Protein AF-A0A0K3A1R4-F1 (afdb_monomer_lite)

Structure (mmCIF, N/CA/C/O backbone):
data_AF-A0A0K3A1R4-F1
#
_entry.id   AF-A0A0K3A1R4-F1
#
loop_
_atom_site.group_PDB
_atom_site.id
_atom_site.type_symbol
_atom_site.label_atom_id
_atom_site.label_alt_id
_atom_site.label_comp_id
_atom_site.label_asym_id
_atom_site.label_entity_id
_atom_site.label_seq_id
_atom_site.pdbx_PDB_ins_code
_atom_site.Cartn_x
_atom_site.Cartn_y
_atom_site.Cartn_z
_atom_site.occupancy
_atom_site.B_iso_or_equiv
_atom_site.auth_seq_id
_atom_site.auth_comp_id
_atom_site.auth_asym_id
_atom_site.auth_atom_id
_atom_site.pdbx_PDB_model_num
ATOM 1 N N . MET A 1 1 ? -47.863 -11.753 47.179 1.00 45.66 1 MET A N 1
ATOM 2 C CA . MET A 1 1 ? -46.445 -11.551 46.786 1.00 45.66 1 MET A CA 1
ATOM 3 C C . MET A 1 1 ? -45.940 -12.514 45.690 1.00 45.66 1 MET A C 1
ATOM 5 O O . MET A 1 1 ? -44.767 -12.446 45.357 1.00 45.66 1 MET A O 1
ATOM 9 N N . SER A 1 2 ? -46.788 -13.350 45.063 1.00 52.22 2 SER A N 1
ATOM 10 C CA . SER A 1 2 ? -46.349 -14.366 44.075 1.00 52.22 2 SER A CA 1
ATOM 11 C C . SER A 1 2 ? -46.410 -13.905 42.598 1.00 52.22 2 SER A C 1
ATOM 13 O O . SER A 1 2 ? -45.716 -14.428 41.733 1.00 52.22 2 SER A O 1
ATOM 15 N N . SER A 1 3 ? -47.194 -12.869 42.284 1.00 47.62 3 SER A N 1
ATOM 16 C CA . SER A 1 3 ? -47.488 -12.441 40.903 1.00 47.62 3 SER A CA 1
ATOM 17 C C . SER A 1 3 ? -46.423 -11.541 40.254 1.00 47.62 3 SER A C 1
ATOM 19 O O . SER A 1 3 ? -46.316 -11.497 39.030 1.00 47.62 3 SER A O 1
ATOM 21 N N . VAL A 1 4 ? -45.591 -10.858 41.047 1.00 48.22 4 VAL A N 1
ATOM 22 C CA . VAL A 1 4 ? -44.566 -9.921 40.540 1.00 48.22 4 VAL A CA 1
ATOM 23 C C . VAL A 1 4 ? -43.339 -10.660 39.983 1.00 48.22 4 VAL A C 1
ATOM 25 O O . VAL A 1 4 ? -42.777 -10.257 38.964 1.00 48.22 4 VAL A O 1
ATOM 28 N N . PHE A 1 5 ? -42.965 -11.798 40.578 1.00 45.06 5 PHE A N 1
ATOM 29 C CA . PHE A 1 5 ? -41.827 -12.608 40.123 1.00 45.06 5 PHE A CA 1
ATOM 30 C C . PHE A 1 5 ? -42.078 -13.299 38.773 1.00 45.06 5 PHE A C 1
ATOM 32 O O . PHE A 1 5 ? -41.167 -13.388 37.946 1.00 45.06 5 PHE A O 1
ATOM 39 N N . ALA A 1 6 ? -43.316 -13.723 38.500 1.00 48.03 6 ALA A N 1
ATOM 40 C CA . ALA A 1 6 ? -43.683 -14.363 37.235 1.00 48.03 6 ALA A CA 1
ATOM 41 C C . ALA A 1 6 ? -43.610 -13.392 36.039 1.00 48.03 6 ALA A C 1
ATOM 43 O O . ALA A 1 6 ? -43.133 -13.757 34.960 1.00 48.03 6 ALA A O 1
ATOM 44 N N . ALA A 1 7 ? -44.008 -12.130 36.238 1.00 47.84 7 ALA A N 1
ATOM 45 C CA . ALA A 1 7 ? -43.941 -11.090 35.210 1.00 47.84 7 ALA A CA 1
ATOM 46 C C . ALA A 1 7 ? -42.491 -10.692 34.868 1.00 47.84 7 ALA A C 1
ATOM 48 O O . ALA A 1 7 ? -42.167 -10.465 33.697 1.00 47.84 7 ALA A O 1
ATOM 49 N N . LEU A 1 8 ? -41.601 -10.674 35.868 1.00 48.00 8 LEU A N 1
ATOM 50 C CA . LEU A 1 8 ? -40.175 -10.401 35.671 1.00 48.00 8 LEU A CA 1
ATOM 51 C C . LEU A 1 8 ? -39.494 -11.533 34.879 1.00 48.00 8 LEU A C 1
ATOM 53 O O . LEU A 1 8 ? -38.772 -11.268 33.916 1.00 48.00 8 LEU A O 1
ATOM 57 N N . PHE A 1 9 ? -39.797 -12.796 35.209 1.00 44.81 9 PHE A N 1
ATOM 58 C CA . PHE A 1 9 ? -39.268 -13.967 34.496 1.00 44.81 9 PHE A CA 1
ATOM 59 C C . PHE A 1 9 ? -39.765 -14.062 33.045 1.00 44.81 9 PHE A C 1
ATOM 61 O O . PHE A 1 9 ? -38.990 -14.414 32.153 1.00 44.81 9 PHE A O 1
ATOM 68 N N . ALA A 1 10 ? -41.022 -13.697 32.773 1.00 45.41 10 ALA A N 1
ATOM 69 C CA . ALA A 1 10 ? -41.564 -13.660 31.414 1.00 45.41 10 ALA A CA 1
ATOM 70 C C . ALA A 1 10 ? -40.933 -12.547 30.550 1.00 45.41 10 ALA A C 1
ATOM 72 O O . ALA A 1 10 ? -40.685 -12.766 29.359 1.00 45.41 10 ALA A O 1
ATOM 73 N N . ARG A 1 11 ? -40.616 -11.381 31.141 1.00 47.38 11 ARG A N 1
ATOM 74 C CA . ARG A 1 11 ? -39.847 -10.309 30.477 1.00 47.38 11 ARG A CA 1
ATOM 75 C C . ARG A 1 11 ? -38.408 -10.739 30.183 1.00 47.38 11 ARG A C 1
ATOM 77 O O . ARG A 1 11 ? -37.953 -10.561 29.056 1.00 47.38 11 ARG A O 1
ATOM 84 N N . LEU A 1 12 ? -37.731 -11.385 31.135 1.00 47.72 12 LEU A N 1
ATOM 85 C CA . LEU A 1 12 ? -36.379 -11.939 30.957 1.00 47.72 12 LEU A CA 1
ATOM 86 C C . LEU A 1 12 ? -36.321 -13.032 29.876 1.00 47.72 12 LEU A C 1
ATOM 88 O O . LEU A 1 12 ? -35.363 -13.093 29.104 1.00 47.72 12 LEU A O 1
ATOM 92 N N . ARG A 1 13 ? -37.353 -13.878 29.768 1.00 48.69 13 ARG A N 1
ATOM 93 C CA . ARG A 1 13 ? -37.413 -14.945 28.754 1.00 48.69 13 ARG A CA 1
ATOM 94 C C . ARG A 1 13 ? -37.636 -14.393 27.336 1.00 48.69 13 ARG A C 1
ATOM 96 O O . ARG A 1 13 ? -36.987 -14.877 26.411 1.00 48.69 13 ARG A O 1
ATOM 103 N N . ARG A 1 14 ? -38.462 -13.345 27.174 1.00 49.91 14 ARG A N 1
ATOM 104 C CA . ARG A 1 14 ? -38.602 -12.603 25.898 1.00 49.91 14 ARG A CA 1
ATOM 105 C C . ARG A 1 14 ? -37.325 -11.844 25.526 1.00 49.91 14 ARG A C 1
ATOM 107 O O . ARG A 1 14 ? -36.955 -11.812 24.358 1.00 49.91 14 ARG A O 1
ATOM 114 N N . TRP A 1 15 ? -36.595 -11.310 26.505 1.00 46.66 15 TRP A N 1
ATOM 115 C CA . TRP A 1 15 ? -35.291 -10.675 26.267 1.00 46.66 15 TRP A CA 1
ATOM 116 C C . TRP A 1 15 ? -34.248 -11.672 25.732 1.00 46.66 15 TRP A C 1
ATOM 118 O O . TRP A 1 15 ? -33.505 -11.357 24.806 1.00 46.66 15 TRP A O 1
ATOM 128 N N . ARG A 1 16 ? -34.249 -12.920 26.228 1.00 53.09 16 ARG A N 1
ATOM 129 C CA . ARG A 1 16 ? -33.363 -13.993 25.730 1.00 53.09 16 ARG A CA 1
ATOM 130 C C . ARG A 1 16 ? -33.722 -14.477 24.318 1.00 53.09 16 ARG A C 1
ATOM 132 O O . ARG A 1 16 ? -32.812 -14.833 23.572 1.00 53.09 16 ARG A O 1
ATOM 139 N N . SER A 1 17 ? -35.002 -14.494 23.927 1.00 57.66 17 SER A N 1
ATOM 140 C CA . SER A 1 17 ? -35.405 -14.887 22.564 1.00 57.66 17 SER A CA 1
ATOM 141 C C . SER A 1 17 ? -35.103 -13.799 21.535 1.00 57.66 17 SER A C 1
ATOM 143 O O . SER A 1 17 ? -34.579 -14.109 20.467 1.00 57.66 17 SER A O 1
ATOM 145 N N . HIS A 1 18 ? -35.349 -12.529 21.875 1.00 58.00 18 HIS A N 1
ATOM 146 C CA . HIS A 1 18 ? -34.964 -11.404 21.019 1.00 58.00 18 HIS A CA 1
ATOM 147 C C . HIS A 1 18 ? -33.443 -11.266 20.922 1.00 58.00 18 HIS A C 1
ATOM 149 O O . HIS A 1 18 ? -32.931 -11.043 19.831 1.00 58.00 18 HIS A O 1
ATOM 155 N N . GLY A 1 19 ? -32.714 -11.515 22.016 1.00 60.47 19 GLY A N 1
ATOM 156 C CA . GLY A 1 19 ? -31.252 -11.548 22.012 1.00 60.47 19 GLY A CA 1
ATOM 157 C C . GLY A 1 19 ? -30.681 -12.605 21.064 1.00 60.47 19 GLY A C 1
ATOM 158 O O . GLY A 1 19 ? -29.771 -12.295 20.308 1.00 60.47 19 GLY A O 1
ATOM 159 N N . ARG A 1 20 ? -31.243 -13.825 21.031 1.00 68.50 20 ARG A N 1
ATOM 160 C CA . ARG A 1 20 ? -30.807 -14.890 20.102 1.00 68.50 20 ARG A CA 1
ATOM 161 C C . ARG A 1 20 ? -31.131 -14.573 18.643 1.00 68.50 20 ARG A C 1
ATOM 163 O O . ARG A 1 20 ? -30.288 -14.823 17.792 1.00 68.50 20 ARG A O 1
ATOM 170 N N . ALA A 1 21 ? -32.310 -14.014 18.365 1.00 72.00 21 ALA A N 1
ATOM 171 C CA . ALA A 1 21 ? -32.691 -13.605 17.013 1.00 72.00 21 ALA A CA 1
ATOM 172 C C . ALA A 1 21 ? -31.801 -12.465 16.494 1.00 72.00 21 ALA A C 1
ATOM 174 O O . ALA A 1 21 ? -31.369 -12.502 15.346 1.00 72.00 21 ALA A O 1
ATOM 175 N N . LEU A 1 22 ? -31.463 -11.499 17.355 1.00 71.62 22 LEU A N 1
ATOM 176 C CA . LEU A 1 22 ? -30.545 -10.411 17.023 1.00 71.62 22 LEU A CA 1
ATOM 177 C C . LEU A 1 22 ? -29.120 -10.936 16.788 1.00 71.62 22 LEU A C 1
ATOM 179 O O . LEU A 1 22 ? -28.499 -10.578 15.796 1.00 71.62 22 LEU A O 1
ATOM 183 N N . LEU A 1 23 ? -28.640 -11.854 17.637 1.00 71.88 23 LEU A N 1
ATOM 184 C CA . LEU A 1 23 ? -27.333 -12.506 17.479 1.00 71.88 23 LEU A CA 1
ATOM 185 C C . LEU A 1 23 ? -27.241 -13.303 16.176 1.00 71.88 23 LEU A C 1
ATOM 187 O O . LEU A 1 23 ? -26.236 -13.207 15.482 1.00 71.88 23 LEU A O 1
ATOM 191 N N . TRP A 1 24 ? -28.286 -14.059 15.825 1.00 73.81 24 TRP A N 1
ATOM 192 C CA . TRP A 1 24 ? -28.361 -14.784 14.555 1.00 73.81 24 TRP A CA 1
ATOM 193 C C . TRP A 1 24 ? -28.449 -13.849 13.354 1.00 73.81 24 TRP A C 1
ATOM 195 O O . TRP A 1 24 ? -27.780 -14.100 12.359 1.00 73.81 24 TRP A O 1
ATOM 205 N N . CYS A 1 25 ? -29.206 -12.756 13.444 1.00 71.19 25 CYS A N 1
ATOM 206 C CA . CYS A 1 25 ? -29.272 -11.763 12.376 1.00 71.19 25 CYS A CA 1
ATOM 207 C C . CYS A 1 25 ? -27.905 -11.088 12.167 1.00 71.19 25 CYS A C 1
ATOM 209 O O . CYS A 1 25 ? -27.438 -10.992 11.036 1.00 71.19 25 CYS A O 1
ATOM 211 N N . CYS A 1 26 ? -27.202 -10.730 13.250 1.00 67.44 26 CYS A N 1
ATOM 212 C CA . CYS A 1 26 ? -25.830 -10.221 13.196 1.00 67.44 26 CYS A CA 1
ATOM 213 C C . CYS A 1 26 ? -24.848 -11.246 12.610 1.00 67.44 26 CYS A C 1
ATOM 215 O O . CYS A 1 26 ? -24.003 -10.875 11.801 1.00 67.44 26 CYS A O 1
ATOM 217 N N . LEU A 1 27 ? -24.974 -12.528 12.968 1.00 67.00 27 LEU A N 1
ATOM 218 C CA . LEU A 1 27 ? -24.161 -13.612 12.403 1.00 67.00 27 LEU A CA 1
ATOM 219 C C . LEU A 1 27 ? -24.433 -13.806 10.907 1.00 67.00 27 LEU A C 1
ATOM 221 O O . LEU A 1 27 ? -23.495 -13.934 10.128 1.00 67.00 27 LEU A O 1
ATOM 225 N N . LEU A 1 28 ? -25.698 -13.771 10.487 1.00 66.06 28 LEU A N 1
ATOM 226 C CA . LEU A 1 28 ? -26.091 -13.920 9.086 1.00 66.06 28 LEU A CA 1
ATOM 227 C C . LEU A 1 28 ? -25.655 -12.719 8.237 1.00 66.06 28 LEU A C 1
ATOM 229 O O . LEU A 1 28 ? -25.161 -12.925 7.127 1.00 66.06 28 LEU A O 1
ATOM 233 N N . LEU A 1 29 ? -25.760 -11.495 8.764 1.00 63.00 29 LEU A N 1
ATOM 234 C CA . LEU A 1 29 ? -25.228 -10.276 8.141 1.00 63.00 29 LEU A CA 1
ATOM 235 C C . LEU A 1 29 ? -23.695 -10.314 8.043 1.00 63.00 29 LEU A C 1
ATOM 237 O O . LEU A 1 29 ? -23.141 -9.981 6.995 1.00 63.00 29 LEU A O 1
ATOM 241 N N . ALA A 1 30 ? -23.008 -10.791 9.086 1.00 60.06 30 ALA A N 1
ATOM 242 C CA . ALA A 1 30 ? -21.558 -10.978 9.066 1.00 60.06 30 ALA A CA 1
ATOM 243 C C . ALA A 1 30 ? -21.124 -12.042 8.039 1.00 60.06 30 ALA A C 1
ATOM 245 O O . ALA A 1 30 ? -20.118 -11.861 7.352 1.00 60.06 30 ALA A O 1
ATOM 246 N N . CYS A 1 31 ? -21.898 -13.120 7.878 1.00 55.88 31 CYS A N 1
ATOM 247 C CA . CYS A 1 31 ? -21.628 -14.165 6.890 1.00 55.88 31 CYS A CA 1
ATOM 248 C C . CYS A 1 31 ? -21.923 -13.724 5.445 1.00 55.88 31 CYS A C 1
ATOM 250 O O . CYS A 1 31 ? -21.175 -14.095 4.541 1.00 55.88 31 CYS A O 1
ATOM 252 N N . HIS A 1 32 ? -22.952 -12.904 5.202 1.00 54.12 32 HIS A N 1
ATOM 253 C CA . HIS A 1 32 ? -23.293 -12.446 3.845 1.00 54.12 32 HIS A CA 1
ATOM 254 C C . HIS A 1 32 ? -22.261 -11.470 3.252 1.00 54.12 32 HIS A C 1
ATOM 256 O O . HIS A 1 32 ? -22.079 -11.435 2.036 1.00 54.12 32 HIS A O 1
ATOM 262 N N . GLY A 1 33 ? -21.509 -10.734 4.078 1.00 53.34 33 GLY A N 1
ATOM 263 C CA . GLY A 1 33 ? -20.427 -9.854 3.605 1.00 53.34 33 GLY A CA 1
ATOM 264 C C . GLY A 1 33 ? -19.169 -10.583 3.094 1.00 53.34 33 GLY A C 1
ATOM 265 O O . GLY A 1 33 ? -18.236 -9.946 2.584 1.00 53.34 33 GLY A O 1
ATOM 266 N N . ALA A 1 34 ? -19.099 -11.911 3.237 1.00 53.69 34 ALA A N 1
ATOM 267 C CA . ALA A 1 34 ? -17.869 -12.670 3.029 1.00 53.69 34 ALA A CA 1
ATOM 268 C C . ALA A 1 34 ? -17.677 -13.247 1.611 1.00 53.69 34 ALA A C 1
ATOM 270 O O . ALA A 1 34 ? -16.537 -13.539 1.252 1.00 53.69 34 ALA A O 1
ATOM 271 N N . ALA A 1 35 ? -18.729 -13.379 0.796 1.00 50.84 35 ALA A N 1
ATOM 272 C CA . ALA A 1 35 ? -18.747 -14.343 -0.313 1.00 50.84 35 ALA A CA 1
ATOM 273 C C . ALA A 1 35 ? -18.671 -13.746 -1.735 1.00 50.84 35 ALA A C 1
ATOM 275 O O . ALA A 1 35 ? -19.393 -14.181 -2.627 1.00 50.84 35 ALA A O 1
ATOM 276 N N . ALA A 1 36 ? -17.786 -12.778 -1.980 1.00 58.12 36 ALA A N 1
ATOM 277 C CA . ALA A 1 36 ? -17.322 -12.522 -3.347 1.00 58.12 36 ALA A CA 1
ATOM 278 C C . ALA A 1 36 ? -15.920 -13.115 -3.483 1.00 58.12 36 ALA A C 1
ATOM 280 O O . ALA A 1 36 ? -15.025 -12.750 -2.716 1.00 58.12 36 ALA A O 1
ATOM 281 N N . ALA A 1 37 ? -15.750 -14.059 -4.409 1.00 59.84 37 ALA A N 1
ATOM 282 C CA . ALA A 1 37 ? -14.433 -14.584 -4.733 1.00 59.84 37 ALA A CA 1
ATOM 283 C C . ALA A 1 37 ? -13.564 -13.435 -5.276 1.00 59.84 37 ALA A C 1
ATOM 285 O O . ALA A 1 37 ? -14.054 -12.671 -6.111 1.00 59.84 37 ALA A O 1
ATOM 286 N N . PRO A 1 38 ? -12.314 -13.285 -4.799 1.00 65.31 38 PRO A N 1
ATOM 287 C CA . PRO A 1 38 ? -11.416 -12.266 -5.321 1.00 65.31 38 PRO A CA 1
ATOM 288 C C . PRO A 1 38 ? -11.213 -12.480 -6.820 1.00 65.31 38 PRO A C 1
ATOM 290 O O . PRO A 1 38 ? -11.120 -13.623 -7.283 1.00 65.31 38 PRO A O 1
ATOM 293 N N . ALA A 1 39 ? -11.151 -11.386 -7.576 1.00 69.94 39 ALA A N 1
ATOM 294 C CA . ALA A 1 39 ? -10.912 -11.472 -9.009 1.00 69.94 39 ALA A CA 1
ATOM 295 C C . ALA A 1 39 ? -9.543 -12.140 -9.253 1.00 69.94 39 ALA A C 1
ATOM 297 O O . ALA A 1 39 ? -8.570 -11.783 -8.578 1.00 69.94 39 ALA A O 1
ATOM 298 N N . PRO A 1 40 ? -9.433 -13.106 -10.186 1.00 73.44 40 PRO A N 1
ATOM 299 C CA . PRO A 1 40 ? -8.160 -13.748 -10.482 1.00 73.44 40 PRO A CA 1
ATOM 300 C C . PRO A 1 40 ? -7.185 -12.702 -11.029 1.00 73.44 40 PRO A C 1
ATOM 302 O O . PRO A 1 40 ? -7.366 -12.170 -12.122 1.00 73.44 40 PRO A O 1
ATOM 305 N N . MET A 1 41 ? -6.158 -12.392 -10.240 1.00 83.25 41 MET A N 1
ATOM 306 C CA . MET A 1 41 ? -5.110 -11.440 -10.597 1.00 83.25 41 MET A CA 1
ATOM 307 C C . MET A 1 41 ? -3.851 -12.193 -11.028 1.00 83.25 41 MET A C 1
ATOM 309 O O . MET A 1 41 ? -3.480 -13.176 -10.376 1.00 83.25 41 MET A O 1
ATOM 313 N N . PRO A 1 42 ? -3.177 -11.761 -12.108 1.00 83.88 42 PRO A N 1
ATOM 314 C CA . PRO A 1 42 ? -1.960 -12.412 -12.561 1.00 83.88 42 PRO A CA 1
ATOM 315 C C . PRO A 1 42 ? -0.851 -12.260 -11.518 1.00 83.88 42 PRO A C 1
ATOM 317 O O . PRO A 1 42 ? -0.714 -11.223 -10.863 1.00 83.88 42 PRO A O 1
ATOM 320 N N . THR A 1 43 ? -0.024 -13.295 -11.390 1.00 86.75 43 THR A N 1
ATOM 321 C CA . THR A 1 43 ? 1.207 -13.214 -10.606 1.00 86.75 43 THR A CA 1
ATOM 322 C C . THR A 1 43 ? 2.170 -12.230 -11.262 1.00 86.75 43 THR A C 1
ATOM 324 O O . THR A 1 43 ? 2.272 -12.155 -12.489 1.00 86.75 43 THR A O 1
ATOM 327 N N . LEU A 1 44 ? 2.864 -11.449 -10.438 1.00 88.62 44 LEU A N 1
ATOM 328 C CA . LEU A 1 44 ? 3.838 -10.466 -10.894 1.00 88.62 44 LEU A CA 1
ATOM 329 C C . LEU A 1 44 ? 5.244 -11.031 -10.758 1.00 88.62 44 LEU A C 1
ATOM 331 O O . LEU A 1 44 ? 5.563 -11.651 -9.750 1.00 88.62 44 LEU A O 1
ATOM 335 N N . ASP A 1 45 ? 6.081 -10.725 -11.736 1.00 91.06 45 ASP A N 1
ATOM 336 C CA . ASP A 1 45 ? 7.529 -10.821 -11.646 1.00 91.06 45 ASP A CA 1
ATOM 337 C C . ASP A 1 45 ? 8.108 -9.415 -11.494 1.00 91.06 45 ASP A C 1
ATOM 339 O O . ASP A 1 45 ? 7.580 -8.437 -12.038 1.00 91.06 45 ASP A O 1
ATOM 343 N N . GLY A 1 46 ? 9.205 -9.311 -10.747 1.00 90.00 46 GLY A N 1
ATOM 344 C CA . GLY A 1 46 ? 9.855 -8.041 -10.474 1.00 90.00 46 GLY A CA 1
ATOM 345 C C . GLY A 1 46 ? 11.342 -8.065 -10.763 1.00 90.00 46 GLY A C 1
ATOM 346 O O . GLY A 1 46 ? 12.033 -9.071 -10.583 1.00 90.00 46 GLY A O 1
ATOM 347 N N . ALA A 1 47 ? 11.868 -6.910 -11.145 1.00 91.25 47 ALA A N 1
ATOM 348 C CA . ALA A 1 47 ? 13.292 -6.645 -11.054 1.00 91.25 47 ALA A CA 1
ATOM 349 C C . ALA A 1 47 ? 13.561 -5.233 -10.548 1.00 91.25 47 ALA A C 1
ATOM 351 O O . ALA A 1 47 ? 12.741 -4.335 -10.716 1.00 91.25 47 ALA A O 1
ATOM 352 N N . TRP A 1 48 ? 14.706 -5.032 -9.910 1.00 90.75 48 TRP A N 1
ATOM 353 C CA . TRP A 1 48 ? 15.077 -3.743 -9.349 1.00 90.75 48 TRP A CA 1
ATOM 354 C C . TRP A 1 48 ? 16.549 -3.425 -9.583 1.00 90.75 48 TRP A C 1
ATOM 356 O O . TRP A 1 48 ? 17.381 -4.326 -9.675 1.00 90.75 48 TRP A O 1
ATOM 366 N N . ARG A 1 49 ? 16.886 -2.136 -9.639 1.00 89.38 49 ARG A N 1
ATOM 367 C CA . ARG A 1 49 ? 18.277 -1.663 -9.613 1.00 89.38 49 ARG A CA 1
ATOM 368 C C . ARG A 1 49 ? 18.418 -0.453 -8.687 1.00 89.38 49 ARG A C 1
ATOM 370 O O . ARG A 1 49 ? 17.502 0.374 -8.643 1.00 89.38 49 ARG A O 1
ATOM 377 N N . PRO A 1 50 ? 19.531 -0.318 -7.948 1.00 87.00 50 PRO A N 1
ATOM 378 C CA . PRO A 1 50 ? 19.836 0.933 -7.265 1.00 87.00 50 PRO A CA 1
ATOM 379 C C . PRO A 1 50 ? 20.066 2.039 -8.303 1.00 87.00 50 PRO A C 1
ATOM 381 O O . PRO A 1 50 ? 20.596 1.784 -9.383 1.00 87.00 50 PRO A O 1
ATOM 384 N N . VAL A 1 51 ? 19.650 3.263 -7.987 1.00 82.06 51 VAL A N 1
ATOM 385 C CA . VAL A 1 51 ? 19.862 4.422 -8.863 1.00 82.06 51 VAL A CA 1
ATOM 386 C C . VAL A 1 51 ? 21.194 5.066 -8.497 1.00 82.06 51 VAL A C 1
ATOM 388 O O . VAL A 1 51 ? 21.408 5.420 -7.336 1.00 82.06 51 VAL A O 1
ATOM 391 N N . ALA A 1 52 ? 22.090 5.216 -9.473 1.00 74.62 52 ALA A N 1
ATOM 392 C CA . ALA A 1 52 ? 23.245 6.095 -9.334 1.00 74.62 52 ALA A CA 1
ATOM 393 C C . ALA A 1 52 ? 22.775 7.554 -9.433 1.00 74.62 52 ALA A C 1
ATOM 395 O O . ALA A 1 52 ? 21.843 7.851 -10.176 1.00 74.62 52 ALA A O 1
ATOM 396 N N . ALA A 1 53 ? 23.408 8.481 -8.709 1.00 67.75 53 ALA A N 1
ATOM 397 C CA . ALA A 1 53 ? 22.986 9.886 -8.693 1.00 67.75 53 ALA A CA 1
ATOM 398 C C . ALA A 1 53 ? 22.895 10.520 -10.099 1.00 67.75 53 ALA A C 1
ATOM 400 O O . ALA A 1 53 ? 22.032 11.367 -10.320 1.00 67.75 53 ALA A O 1
ATOM 401 N N . ALA A 1 54 ? 23.727 10.061 -11.041 1.00 62.56 54 ALA A N 1
ATOM 402 C CA . ALA A 1 54 ? 23.746 10.500 -12.437 1.00 62.56 54 ALA A CA 1
ATOM 403 C C . ALA A 1 54 ? 22.551 9.996 -13.276 1.00 62.56 54 ALA A C 1
ATOM 405 O O . ALA A 1 54 ? 22.148 10.664 -14.220 1.00 62.56 54 ALA A O 1
ATOM 406 N N . ASP A 1 55 ? 21.936 8.869 -12.901 1.00 65.81 55 ASP A N 1
ATOM 407 C CA . ASP A 1 55 ? 20.842 8.219 -13.647 1.00 65.81 55 ASP A CA 1
ATOM 408 C C . ASP A 1 55 ? 19.453 8.568 -13.092 1.00 65.81 55 ASP A C 1
ATOM 410 O O . ASP A 1 55 ? 18.452 7.864 -13.306 1.00 65.81 55 ASP A O 1
ATOM 414 N N . ARG A 1 56 ? 19.370 9.655 -12.322 1.00 64.62 56 ARG A N 1
ATOM 415 C CA . ARG A 1 56 ? 18.122 10.090 -11.706 1.00 64.62 56 ARG A CA 1
ATOM 416 C C . ARG A 1 56 ? 17.152 10.563 -12.790 1.00 64.62 56 ARG A C 1
ATOM 418 O O . ARG A 1 56 ? 17.332 11.620 -13.376 1.00 64.62 56 ARG A O 1
ATOM 425 N N . GLY A 1 57 ? 16.100 9.780 -13.022 1.00 66.88 57 GLY A N 1
ATOM 426 C CA . GLY A 1 57 ? 15.044 10.097 -13.989 1.00 66.88 57 GLY A CA 1
ATOM 427 C C . GLY A 1 57 ? 15.098 9.297 -15.290 1.00 66.88 57 GLY A C 1
ATOM 428 O O . GLY A 1 57 ? 14.128 9.340 -16.039 1.00 66.88 57 GLY A O 1
ATOM 429 N N . VAL A 1 58 ? 16.155 8.510 -15.535 1.00 74.25 58 VAL A N 1
ATOM 430 C CA . VAL A 1 58 ? 16.202 7.598 -16.689 1.00 74.25 58 VAL A CA 1
ATOM 431 C C . VAL A 1 58 ? 15.687 6.217 -16.267 1.00 74.25 58 VAL A C 1
ATOM 433 O O . VAL A 1 58 ? 16.359 5.518 -15.493 1.00 74.25 58 VAL A O 1
ATOM 436 N N . PRO A 1 59 ? 14.497 5.795 -16.733 1.00 76.50 59 PRO A N 1
ATOM 437 C CA . PRO A 1 59 ? 13.961 4.495 -16.373 1.00 76.50 59 PRO A CA 1
ATOM 438 C C . PRO A 1 59 ? 14.784 3.371 -17.030 1.00 76.50 59 PRO A C 1
ATOM 440 O O . PRO A 1 59 ? 15.035 3.428 -18.235 1.00 76.50 59 PRO A O 1
ATOM 443 N N . PRO A 1 60 ? 15.180 2.325 -16.282 1.00 82.25 60 PRO A N 1
ATOM 444 C CA . PRO A 1 60 ? 15.798 1.136 -16.866 1.00 82.25 60 PRO A CA 1
ATOM 445 C C . PRO A 1 60 ? 14.902 0.451 -17.897 1.00 82.25 60 PRO A C 1
ATOM 447 O O . PRO A 1 60 ? 13.675 0.400 -17.759 1.00 82.25 60 PRO A O 1
ATOM 450 N N . SER A 1 61 ? 15.541 -0.164 -18.890 1.00 83.12 61 SER A N 1
ATOM 451 C CA . SER A 1 61 ? 14.900 -1.149 -19.761 1.00 83.12 61 SER A CA 1
ATOM 452 C C . SER A 1 61 ? 14.917 -2.530 -19.108 1.00 83.12 61 SER A C 1
ATOM 454 O O . SER A 1 61 ? 15.820 -2.850 -18.342 1.00 83.12 61 SER A O 1
ATOM 456 N N . ARG A 1 62 ? 13.956 -3.391 -19.457 1.00 80.88 62 ARG A N 1
ATOM 457 C CA . ARG A 1 62 ? 13.883 -4.784 -18.980 1.00 80.88 62 ARG A CA 1
ATOM 458 C C . ARG A 1 62 ? 15.136 -5.606 -19.321 1.00 80.88 62 ARG A C 1
ATOM 460 O O . ARG A 1 62 ? 15.437 -6.561 -18.614 1.00 80.88 62 ARG A O 1
ATOM 467 N N . ALA A 1 63 ? 15.835 -5.250 -20.397 1.00 82.38 63 ALA A N 1
ATOM 468 C CA . ALA A 1 63 ? 17.050 -5.927 -20.849 1.00 82.38 63 ALA A CA 1
ATOM 469 C C . ALA A 1 63 ? 18.323 -5.482 -20.102 1.00 82.38 63 ALA A C 1
ATOM 471 O O . ALA A 1 63 ? 19.409 -5.949 -20.429 1.00 82.38 63 ALA A O 1
ATOM 472 N N . ASP A 1 64 ? 18.211 -4.572 -19.132 1.00 83.94 64 ASP A N 1
ATOM 473 C CA . ASP A 1 64 ? 19.361 -4.067 -18.388 1.00 83.94 64 ASP A CA 1
ATOM 474 C C . ASP A 1 64 ? 19.983 -5.174 -17.505 1.00 83.94 64 ASP A C 1
ATOM 476 O O . ASP A 1 64 ? 19.299 -5.714 -16.627 1.00 83.94 64 ASP A O 1
ATOM 480 N N . PRO A 1 65 ? 21.271 -5.521 -17.700 1.00 82.75 65 PRO A N 1
ATOM 481 C CA . PRO A 1 65 ? 21.944 -6.562 -16.926 1.00 82.75 65 PRO A CA 1
ATOM 482 C C . PRO A 1 65 ? 22.138 -6.196 -15.447 1.00 82.75 65 PRO A C 1
ATOM 484 O O . PRO A 1 65 ? 22.340 -7.088 -14.624 1.00 82.75 65 PRO A O 1
ATOM 487 N N . ALA A 1 66 ? 22.055 -4.913 -15.079 1.00 85.75 66 ALA A N 1
ATOM 488 C CA . ALA A 1 66 ? 22.166 -4.472 -13.688 1.00 85.75 66 ALA A CA 1
ATOM 489 C C . ALA A 1 66 ? 20.901 -4.769 -12.854 1.00 85.75 66 ALA A C 1
ATOM 491 O O . ALA A 1 66 ? 20.890 -4.552 -11.636 1.00 85.75 66 ALA A O 1
ATOM 492 N N . LEU A 1 67 ? 19.830 -5.256 -13.491 1.00 86.69 67 LEU A N 1
ATOM 493 C CA . LEU A 1 67 ? 18.569 -5.574 -12.836 1.00 86.69 67 LEU A CA 1
ATOM 494 C C . LEU A 1 67 ? 18.653 -6.854 -12.000 1.00 86.69 67 LEU A C 1
ATOM 496 O O . LEU A 1 67 ? 18.895 -7.956 -12.491 1.00 86.69 67 LEU A O 1
ATOM 500 N N . ARG A 1 68 ? 18.342 -6.716 -10.714 1.00 90.19 68 ARG A N 1
ATOM 501 C CA . ARG A 1 68 ? 18.217 -7.816 -9.759 1.00 90.19 68 ARG A CA 1
ATOM 502 C C . ARG A 1 68 ? 16.777 -8.298 -9.733 1.00 90.19 68 ARG A C 1
ATOM 504 O O . ARG A 1 68 ? 15.881 -7.553 -9.341 1.00 90.19 68 ARG A O 1
ATOM 511 N N . ARG A 1 69 ? 16.546 -9.544 -10.142 1.00 90.31 69 ARG A N 1
ATOM 512 C CA . ARG A 1 69 ? 15.214 -10.160 -10.085 1.00 90.31 69 ARG A CA 1
ATOM 513 C C . ARG A 1 69 ? 14.796 -10.412 -8.641 1.00 90.31 69 ARG A C 1
ATOM 515 O O . ARG A 1 69 ? 15.630 -10.731 -7.794 1.00 90.31 69 ARG A O 1
ATOM 522 N N . PHE A 1 70 ? 13.509 -10.267 -8.374 1.00 91.25 70 PHE A N 1
ATOM 523 C CA . PHE A 1 70 ? 12.905 -10.589 -7.090 1.00 91.25 70 PHE A CA 1
ATOM 524 C C . PHE A 1 70 ? 11.453 -11.026 -7.284 1.00 91.25 70 PHE A C 1
ATOM 526 O O . PHE A 1 70 ? 10.846 -10.732 -8.311 1.00 91.25 70 PHE A O 1
ATOM 533 N N . ASP A 1 71 ? 10.912 -11.716 -6.285 1.00 89.19 71 ASP A N 1
ATOM 534 C CA . ASP A 1 71 ? 9.499 -12.084 -6.224 1.00 89.19 71 ASP A CA 1
ATOM 535 C C . ASP A 1 71 ? 8.711 -10.935 -5.558 1.00 89.19 71 ASP A C 1
ATOM 537 O O . ASP A 1 71 ? 8.890 -10.701 -4.357 1.00 89.19 71 ASP A O 1
ATOM 541 N N . PRO A 1 72 ? 7.850 -10.203 -6.293 1.00 88.06 72 PRO A N 1
ATOM 542 C CA . PRO A 1 72 ? 7.060 -9.099 -5.753 1.00 88.06 72 PRO A CA 1
ATOM 543 C C . PRO A 1 72 ? 6.042 -9.535 -4.698 1.00 88.06 72 PRO A C 1
ATOM 545 O O . PRO A 1 72 ? 5.675 -8.725 -3.843 1.00 88.06 72 PRO A O 1
ATOM 548 N N . ALA A 1 73 ? 5.606 -10.800 -4.717 1.00 86.38 73 ALA A N 1
ATOM 549 C CA . ALA A 1 73 ? 4.667 -11.329 -3.733 1.00 86.38 73 ALA A CA 1
ATOM 550 C C . ALA A 1 73 ? 5.330 -11.562 -2.364 1.00 86.38 73 ALA A C 1
ATOM 552 O O . ALA A 1 73 ? 4.631 -11.638 -1.346 1.00 86.38 73 ALA A O 1
ATOM 553 N N . ARG A 1 74 ? 6.668 -11.629 -2.313 1.00 87.38 74 ARG A N 1
ATOM 554 C CA . ARG A 1 74 ? 7.452 -11.784 -1.083 1.00 87.38 74 ARG A CA 1
ATOM 555 C C . ARG A 1 74 ? 8.002 -10.448 -0.603 1.00 87.38 74 ARG A C 1
ATOM 557 O O . ARG A 1 74 ? 8.372 -9.576 -1.383 1.00 87.38 74 ARG A O 1
ATOM 564 N N . LEU A 1 75 ? 8.104 -10.316 0.719 1.00 85.38 75 LEU A N 1
ATOM 565 C CA . LEU A 1 75 ? 8.771 -9.180 1.346 1.00 85.38 75 LEU A CA 1
ATOM 566 C C . LEU A 1 75 ? 10.250 -9.179 0.956 1.00 85.38 75 LEU A C 1
ATOM 568 O O . LEU A 1 75 ? 11.017 -10.033 1.402 1.00 85.38 75 LEU A O 1
ATOM 572 N N . THR A 1 76 ? 10.641 -8.204 0.141 1.00 85.00 76 THR A N 1
ATOM 573 C CA . THR A 1 76 ? 12.015 -8.063 -0.342 1.00 85.00 76 THR A CA 1
ATOM 574 C C . THR A 1 76 ? 12.573 -6.714 0.085 1.00 85.00 76 THR A C 1
ATOM 576 O O . THR A 1 76 ? 11.978 -5.665 -0.161 1.00 85.00 76 THR A O 1
ATOM 579 N N . LYS A 1 77 ? 13.743 -6.724 0.729 1.00 85.38 77 LYS A N 1
ATOM 580 C CA . LYS A 1 77 ? 14.443 -5.498 1.123 1.00 85.38 77 LYS A CA 1
ATOM 581 C C . LYS A 1 77 ? 15.178 -4.913 -0.080 1.00 85.38 77 LYS A C 1
ATOM 583 O O . LYS A 1 77 ? 16.246 -5.395 -0.460 1.00 85.38 77 LYS A O 1
ATOM 588 N N . LEU A 1 78 ? 14.610 -3.863 -0.663 1.00 84.00 78 LEU A N 1
ATOM 589 C CA . LEU A 1 78 ? 15.184 -3.159 -1.807 1.00 84.00 78 LEU A CA 1
ATOM 590 C C . LEU A 1 78 ? 16.167 -2.101 -1.303 1.00 84.00 78 LEU A C 1
ATOM 592 O O . LEU A 1 78 ? 15.762 -1.132 -0.666 1.00 84.00 78 LEU A O 1
ATOM 596 N N . ARG A 1 79 ? 17.464 -2.294 -1.558 1.00 81.50 79 ARG A N 1
ATOM 597 C CA . ARG A 1 79 ? 18.509 -1.336 -1.165 1.00 81.50 79 ARG A CA 1
ATOM 598 C C . ARG A 1 79 ? 18.773 -0.373 -2.317 1.00 81.50 79 ARG A C 1
ATOM 600 O O . ARG A 1 79 ? 19.626 -0.643 -3.161 1.00 81.50 79 ARG A O 1
ATOM 607 N N . GLY A 1 80 ? 18.018 0.718 -2.361 1.00 70.75 80 GLY A N 1
ATOM 608 C CA . GLY A 1 80 ? 18.355 1.865 -3.192 1.00 70.75 80 GLY A CA 1
ATOM 609 C C . GLY A 1 80 ? 19.520 2.607 -2.553 1.00 70.75 80 GLY A C 1
ATOM 610 O O . GLY A 1 80 ? 19.552 2.746 -1.337 1.00 70.75 80 GLY A O 1
ATOM 611 N N . GLY A 1 81 ? 20.513 3.024 -3.330 1.00 72.50 81 GLY A N 1
ATOM 612 C CA . GLY A 1 81 ? 21.587 3.869 -2.801 1.00 72.50 81 GLY A CA 1
ATOM 613 C C . GLY A 1 81 ? 21.070 5.263 -2.416 1.00 72.50 81 GLY A C 1
ATOM 614 O O . GLY A 1 81 ? 19.874 5.482 -2.234 1.00 72.50 81 GLY A O 1
ATOM 615 N N . GLU A 1 82 ? 21.955 6.256 -2.388 1.00 70.88 82 GLU A N 1
ATOM 616 C CA . GLU A 1 82 ? 21.604 7.642 -2.025 1.00 70.88 82 GLU A CA 1
ATOM 617 C C . GLU A 1 82 ? 20.544 8.298 -2.940 1.00 70.88 82 GLU A C 1
ATOM 619 O O . GLU A 1 82 ? 19.854 9.242 -2.547 1.00 70.88 82 GLU A O 1
ATOM 624 N N . ALA A 1 83 ? 20.370 7.801 -4.170 1.00 75.94 83 ALA A N 1
ATOM 625 C CA . ALA A 1 83 ? 19.363 8.293 -5.115 1.00 75.94 83 ALA A CA 1
ATOM 626 C C . ALA A 1 83 ? 18.083 7.432 -5.187 1.00 75.94 83 ALA A C 1
ATOM 628 O O . ALA A 1 83 ? 17.173 7.764 -5.953 1.00 75.94 83 ALA A O 1
ATOM 629 N N . GLY A 1 84 ? 17.986 6.367 -4.382 1.00 84.94 84 GLY A N 1
ATOM 630 C CA . GLY A 1 84 ? 16.838 5.459 -4.353 1.00 84.94 84 GLY A CA 1
ATOM 631 C C . GLY A 1 84 ? 16.995 4.217 -5.237 1.00 84.94 84 GLY A C 1
ATOM 632 O O . GLY A 1 84 ? 18.111 3.804 -5.571 1.00 84.94 84 GLY A O 1
ATOM 633 N N . ALA A 1 85 ? 15.874 3.581 -5.584 1.00 88.12 85 ALA A N 1
ATOM 634 C CA . ALA A 1 85 ? 15.833 2.370 -6.411 1.00 88.12 85 ALA A CA 1
ATOM 635 C C . ALA A 1 85 ? 14.782 2.474 -7.524 1.00 88.12 85 ALA A C 1
ATOM 637 O O . ALA A 1 85 ? 13.686 2.989 -7.314 1.00 88.12 85 ALA A O 1
ATOM 638 N N . TRP A 1 86 ? 15.106 1.935 -8.697 1.00 89.19 86 TRP A N 1
ATOM 639 C CA . TRP A 1 86 ? 14.131 1.654 -9.747 1.00 89.19 86 TRP A CA 1
ATOM 640 C C . TRP A 1 86 ? 13.593 0.239 -9.571 1.00 89.19 86 TRP A C 1
ATOM 642 O O . TRP A 1 86 ? 14.370 -0.695 -9.372 1.00 89.19 86 TRP A O 1
ATOM 652 N N . VAL A 1 87 ? 12.279 0.081 -9.687 1.00 90.31 87 VAL A N 1
ATOM 653 C CA . VAL A 1 87 ? 11.576 -1.201 -9.659 1.00 90.31 87 VAL A CA 1
ATOM 654 C C . VAL A 1 87 ? 10.757 -1.333 -10.935 1.00 90.31 87 VAL A C 1
ATOM 656 O O . VAL A 1 87 ? 10.040 -0.418 -11.331 1.00 90.31 87 VAL A O 1
ATOM 659 N N . LEU A 1 88 ? 10.874 -2.480 -11.584 1.00 90.94 88 LEU A N 1
ATOM 660 C CA . LEU A 1 88 ? 10.089 -2.867 -12.741 1.00 90.94 88 LEU A CA 1
ATOM 661 C C . LEU A 1 88 ? 9.226 -4.059 -12.349 1.00 90.94 88 LEU A C 1
ATOM 663 O O . LEU A 1 88 ? 9.746 -5.020 -11.783 1.00 90.94 88 LEU A O 1
ATOM 667 N N . LEU A 1 89 ? 7.940 -4.001 -12.676 1.00 90.31 89 LEU A N 1
ATOM 668 C CA . LEU A 1 89 ? 6.989 -5.090 -12.462 1.00 90.31 89 LEU A CA 1
ATOM 669 C C . LEU A 1 89 ? 6.348 -5.479 -13.790 1.00 90.31 89 LEU A C 1
ATOM 671 O O . LEU A 1 89 ? 6.015 -4.610 -14.593 1.00 90.31 89 LEU A O 1
ATOM 675 N N . TRP A 1 90 ? 6.140 -6.765 -14.027 1.00 90.31 90 TRP A N 1
ATOM 676 C CA . TRP A 1 90 ? 5.382 -7.248 -15.180 1.00 90.31 90 TRP A CA 1
ATOM 677 C C . TRP A 1 90 ? 4.630 -8.532 -14.821 1.00 90.31 90 TRP A C 1
ATOM 679 O O . TRP A 1 90 ? 5.042 -9.248 -13.910 1.00 90.31 90 TRP A O 1
ATOM 689 N N . PRO A 1 91 ? 3.524 -8.850 -15.509 1.00 90.00 91 PRO A N 1
ATOM 690 C CA . PRO A 1 91 ? 2.805 -10.097 -15.293 1.00 90.00 91 PRO A CA 1
ATOM 691 C C . PRO A 1 91 ? 3.666 -11.280 -15.744 1.00 90.00 91 PRO A C 1
ATOM 693 O O . PRO A 1 91 ? 4.217 -11.263 -16.848 1.00 90.00 91 PRO A O 1
ATOM 696 N N . ALA A 1 92 ? 3.734 -12.332 -14.929 1.00 85.75 92 ALA A N 1
ATOM 697 C CA . ALA A 1 92 ? 4.473 -13.557 -15.246 1.00 85.75 92 ALA A CA 1
ATOM 698 C C . ALA A 1 92 ? 3.954 -14.225 -16.536 1.00 85.75 92 ALA A C 1
ATOM 700 O O . ALA A 1 92 ? 4.711 -14.814 -17.301 1.00 85.75 92 ALA A O 1
ATOM 701 N N . GLN A 1 93 ? 2.656 -14.066 -16.815 1.00 83.44 93 GLN A N 1
ATOM 702 C CA . GLN A 1 93 ? 1.979 -14.580 -18.012 1.00 83.44 93 GLN A CA 1
ATOM 703 C C . GLN A 1 93 ? 2.085 -13.628 -19.223 1.00 83.44 93 GLN A C 1
ATOM 705 O O . GLN A 1 93 ? 1.553 -13.919 -20.290 1.00 83.44 93 GLN A O 1
ATOM 710 N N . GLY A 1 94 ? 2.740 -12.469 -19.079 1.00 82.38 94 GLY A N 1
ATOM 711 C CA . GLY A 1 94 ? 2.954 -11.493 -20.156 1.00 82.38 94 GLY A CA 1
ATOM 712 C C . GLY A 1 94 ? 1.753 -10.603 -20.502 1.00 82.38 94 GLY A C 1
ATOM 713 O O . GLY A 1 94 ? 1.935 -9.594 -21.184 1.00 82.38 94 GLY A O 1
ATOM 714 N N . GLN A 1 95 ? 0.555 -10.915 -20.003 1.00 85.19 95 GLN A N 1
ATOM 715 C CA . GLN A 1 95 ? -0.664 -10.136 -20.228 1.00 85.19 95 GLN A CA 1
ATOM 716 C C . GLN A 1 95 ? -1.097 -9.406 -18.956 1.00 85.19 95 GLN A C 1
ATOM 718 O O . GLN A 1 95 ? -1.174 -9.996 -17.878 1.00 85.19 95 GLN A O 1
ATOM 723 N N . TRP A 1 96 ? -1.361 -8.107 -19.086 1.00 86.75 96 TRP A N 1
ATOM 724 C CA . TRP A 1 96 ? -1.946 -7.307 -18.015 1.00 86.75 96 TRP A CA 1
ATOM 725 C C . TRP A 1 96 ? -3.458 -7.554 -17.940 1.00 86.75 96 TRP A C 1
ATOM 727 O O . TRP A 1 96 ? -4.077 -7.801 -18.978 1.00 86.75 96 TRP A O 1
ATOM 737 N N . PRO A 1 97 ? -4.074 -7.478 -16.747 1.00 84.56 97 PRO A N 1
ATOM 738 C CA . PRO A 1 97 ? -5.517 -7.617 -16.638 1.00 84.56 97 PRO A CA 1
ATOM 739 C C . PRO A 1 97 ? -6.222 -6.424 -17.293 1.00 84.56 97 PRO A C 1
ATOM 741 O O . PRO A 1 97 ? -5.725 -5.293 -17.258 1.00 84.56 97 PRO A O 1
ATOM 744 N N . SER A 1 98 ? -7.397 -6.677 -17.872 1.00 77.00 98 SER A N 1
ATOM 745 C CA . SER A 1 98 ? -8.297 -5.629 -18.357 1.00 77.00 98 SER A CA 1
ATOM 746 C C . SER A 1 98 ? -8.744 -4.761 -17.173 1.00 77.00 98 SER A C 1
ATOM 748 O O . SER A 1 98 ? -9.228 -5.299 -16.178 1.00 77.00 98 SER A O 1
ATOM 750 N N . GLY A 1 99 ? -8.507 -3.447 -17.255 1.00 69.62 99 GLY A N 1
ATOM 751 C CA . GLY A 1 99 ? -8.694 -2.493 -16.151 1.00 69.62 99 GLY A CA 1
ATOM 752 C C . GLY A 1 99 ? -10.149 -2.290 -15.695 1.00 69.62 99 GLY A C 1
ATOM 753 O O . GLY A 1 99 ? -11.066 -2.777 -16.361 1.00 69.62 99 GLY A O 1
ATOM 754 N N . PRO A 1 100 ? -10.371 -1.541 -14.592 1.00 81.88 100 PRO A N 1
ATOM 755 C CA . PRO A 1 100 ? -9.370 -0.917 -13.712 1.00 81.88 100 PRO A CA 1
ATOM 756 C C . PRO A 1 100 ? -8.829 -1.872 -12.630 1.00 81.88 100 PRO A C 1
ATOM 758 O O . PRO A 1 100 ? -9.546 -2.710 -12.077 1.00 81.88 100 PRO A O 1
ATOM 761 N N . TRP A 1 101 ? -7.546 -1.730 -12.299 1.00 86.00 101 TRP A N 1
ATOM 762 C CA . TRP A 1 101 ? -6.890 -2.484 -11.225 1.00 86.00 101 TRP A CA 1
ATOM 763 C C . TRP A 1 101 ? -5.995 -1.580 -10.380 1.00 86.00 101 TRP A C 1
ATOM 765 O O . TRP A 1 101 ? -5.629 -0.472 -10.772 1.00 86.00 101 TRP A O 1
ATOM 775 N N . VAL A 1 102 ? -5.656 -2.056 -9.187 1.00 87.44 102 VAL A N 1
ATOM 776 C CA . VAL A 1 102 ? -4.865 -1.325 -8.201 1.00 87.44 102 VAL A CA 1
ATOM 777 C C . VAL A 1 102 ? -3.552 -2.061 -7.969 1.00 87.44 102 VAL A C 1
ATOM 779 O O . VAL A 1 102 ? -3.543 -3.240 -7.605 1.00 87.44 102 VAL A O 1
ATOM 782 N N . LEU A 1 103 ? -2.433 -1.362 -8.161 1.00 87.62 103 LEU A N 1
ATOM 783 C CA . LEU A 1 103 ? -1.143 -1.811 -7.651 1.00 87.62 103 LEU A CA 1
ATOM 784 C C . LEU A 1 103 ? -1.059 -1.434 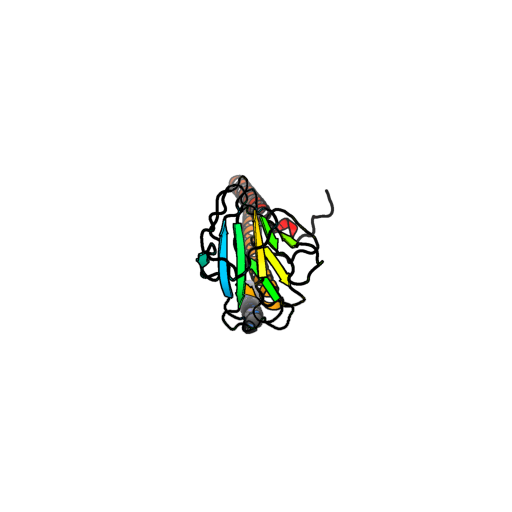-6.174 1.00 87.62 103 LEU A C 1
ATOM 786 O O . LEU A 1 103 ? -0.939 -0.260 -5.825 1.00 87.62 103 LEU A O 1
ATOM 790 N N . GLU A 1 104 ? -1.099 -2.439 -5.314 1.00 87.81 104 GLU A N 1
ATOM 791 C CA . GLU A 1 104 ? -0.998 -2.278 -3.874 1.00 87.81 104 GLU A CA 1
ATOM 792 C C . GLU A 1 104 ? 0.445 -2.490 -3.396 1.00 87.81 104 GLU A C 1
ATOM 794 O O . GLU A 1 104 ? 1.100 -3.488 -3.718 1.00 87.81 104 GLU A O 1
ATOM 799 N N . VAL A 1 105 ? 0.898 -1.572 -2.545 1.00 86.62 105 VAL A N 1
ATOM 800 C CA . VAL A 1 105 ? 2.088 -1.685 -1.702 1.00 86.62 105 VAL A CA 1
ATOM 801 C C . VAL A 1 105 ? 1.611 -1.725 -0.244 1.00 86.62 105 VAL A C 1
ATOM 803 O O . VAL A 1 105 ? 1.339 -0.676 0.342 1.00 86.62 105 VAL A O 1
ATOM 806 N N . PRO A 1 106 ? 1.471 -2.919 0.365 1.00 78.62 106 PRO A N 1
ATOM 807 C CA . PRO A 1 106 ? 0.830 -3.066 1.676 1.00 78.62 106 PRO A CA 1
ATOM 808 C C . PRO A 1 106 ? 1.616 -2.469 2.845 1.00 78.62 106 PRO A C 1
ATOM 810 O O . PRO A 1 106 ? 1.058 -2.259 3.915 1.00 78.62 106 PRO A O 1
ATOM 813 N N . SER A 1 107 ? 2.925 -2.266 2.692 1.00 74.56 107 SER A N 1
ATOM 814 C CA . SER A 1 107 ? 3.778 -1.732 3.760 1.00 74.56 107 SER A CA 1
ATOM 815 C C . SER A 1 107 ? 4.953 -0.954 3.162 1.00 74.56 107 SER A C 1
ATOM 817 O O . SER A 1 107 ? 6.074 -1.459 3.147 1.00 74.56 107 SER A O 1
ATOM 819 N N . PRO A 1 108 ? 4.724 0.267 2.644 1.00 70.81 108 PRO A N 1
ATOM 820 C CA . PRO A 1 108 ? 5.792 1.096 2.090 1.00 70.81 108 PRO A CA 1
ATOM 821 C C . PRO A 1 108 ? 6.697 1.717 3.169 1.00 70.81 108 PRO A C 1
ATOM 823 O O . PRO A 1 108 ? 7.671 2.390 2.838 1.00 70.81 108 PRO A O 1
ATOM 826 N N . ALA A 1 109 ? 6.401 1.488 4.457 1.00 76.25 109 ALA A N 1
ATOM 827 C CA . ALA A 1 109 ? 7.001 2.205 5.580 1.00 76.25 109 ALA A CA 1
ATOM 828 C C . ALA A 1 109 ? 6.934 3.727 5.333 1.00 76.25 109 ALA A C 1
ATOM 830 O O . ALA A 1 109 ? 5.895 4.234 4.918 1.00 76.25 109 ALA A O 1
ATOM 831 N N . LEU A 1 110 ? 8.036 4.449 5.550 1.00 74.12 110 LEU A N 1
ATOM 832 C CA . LEU A 1 110 ? 8.157 5.885 5.267 1.00 74.12 110 LEU A CA 1
ATOM 833 C C . LEU A 1 110 ? 8.714 6.178 3.863 1.00 74.12 110 LEU A C 1
ATOM 835 O O . LEU A 1 110 ? 9.093 7.311 3.572 1.00 74.12 110 LEU A O 1
ATOM 839 N N . GLN A 1 111 ? 8.806 5.170 2.991 1.00 78.62 111 GLN A N 1
ATOM 840 C CA . GLN A 1 111 ? 9.346 5.358 1.648 1.00 78.62 111 GLN A CA 1
ATOM 841 C C . GLN A 1 111 ? 8.315 5.985 0.723 1.00 78.62 111 GLN A C 1
ATOM 843 O O . GLN A 1 111 ? 7.119 5.684 0.770 1.00 78.62 111 GLN A O 1
ATOM 848 N N . ARG A 1 112 ? 8.807 6.840 -0.166 1.00 82.88 112 ARG A N 1
ATOM 849 C CA . ARG A 1 112 ? 7.997 7.471 -1.199 1.00 82.88 112 ARG A CA 1
ATOM 850 C C . ARG A 1 112 ? 8.086 6.638 -2.469 1.00 82.88 112 ARG A C 1
ATOM 852 O O . ARG A 1 112 ? 9.178 6.336 -2.949 1.00 82.88 112 ARG A O 1
ATOM 859 N N . VAL A 1 113 ? 6.923 6.275 -2.998 1.00 84.75 113 VAL A N 1
ATOM 860 C CA . VAL A 1 113 ? 6.789 5.439 -4.189 1.00 84.75 113 VAL A CA 1
ATOM 861 C C . VAL A 1 113 ? 6.182 6.285 -5.299 1.00 84.75 113 VAL A C 1
ATOM 863 O O . VAL A 1 113 ? 5.106 6.859 -5.140 1.00 84.75 113 VAL A O 1
ATOM 866 N N . THR A 1 114 ? 6.870 6.363 -6.429 1.00 86.06 114 THR A N 1
ATOM 867 C CA . THR A 1 114 ? 6.430 7.109 -7.604 1.00 86.06 114 THR A CA 1
ATOM 868 C C . THR A 1 114 ? 6.206 6.141 -8.750 1.00 86.06 114 THR A C 1
ATOM 870 O O . THR A 1 114 ? 7.148 5.541 -9.261 1.00 86.06 114 THR A O 1
ATOM 873 N N . LEU A 1 115 ? 4.954 5.978 -9.157 1.00 85.06 115 LEU A N 1
ATOM 874 C CA . LEU A 1 115 ? 4.576 5.214 -10.332 1.00 85.06 115 LEU A CA 1
ATOM 875 C C . LEU A 1 115 ? 4.712 6.095 -11.574 1.00 85.06 115 LEU A C 1
ATOM 877 O O . LEU A 1 115 ? 4.071 7.141 -11.683 1.00 85.06 115 LEU A O 1
ATOM 881 N N . LEU A 1 116 ? 5.539 5.657 -12.522 1.00 82.94 116 LEU A N 1
ATOM 882 C CA . LEU A 1 116 ? 5.570 6.256 -13.847 1.00 82.94 116 LEU A CA 1
ATOM 883 C C . LEU A 1 116 ? 4.475 5.591 -14.685 1.00 82.94 116 LEU A C 1
ATOM 885 O O . LEU A 1 116 ? 4.495 4.363 -14.835 1.00 82.94 116 LEU A O 1
ATOM 889 N N . PRO A 1 117 ? 3.524 6.369 -15.222 1.00 76.44 117 PRO A N 1
ATOM 890 C CA . PRO A 1 117 ? 2.434 5.809 -15.995 1.00 76.44 117 PRO A CA 1
ATOM 891 C C . PRO A 1 117 ? 2.962 5.126 -17.263 1.00 76.44 117 PRO A C 1
ATOM 893 O O . PRO A 1 117 ? 3.979 5.541 -17.827 1.00 76.44 117 PRO A O 1
ATOM 896 N N . PRO A 1 118 ? 2.273 4.073 -17.732 1.00 70.44 118 PRO A N 1
ATOM 897 C CA . PRO A 1 118 ? 2.676 3.350 -18.934 1.00 70.44 118 PRO A CA 1
ATOM 898 C C . PRO A 1 118 ? 2.478 4.160 -20.220 1.00 70.44 118 PRO A C 1
ATOM 900 O O . PRO A 1 118 ? 3.143 3.898 -21.219 1.00 70.44 118 PRO A O 1
ATOM 903 N N . VAL A 1 119 ? 1.583 5.151 -20.201 1.00 67.38 119 VAL A N 1
ATOM 904 C CA . VAL A 1 119 ? 1.306 6.030 -21.339 1.00 67.38 119 VAL A CA 1
ATOM 905 C C . VAL A 1 119 ? 2.301 7.191 -21.344 1.00 67.38 119 VAL A C 1
ATOM 907 O O . VAL A 1 119 ? 2.406 7.936 -20.367 1.00 67.38 119 VAL A O 1
ATOM 910 N N . ALA A 1 120 ? 3.027 7.359 -22.452 1.00 59.66 120 ALA A N 1
ATOM 911 C CA . ALA A 1 120 ? 3.951 8.474 -22.636 1.00 59.66 120 ALA A CA 1
ATOM 912 C C . ALA A 1 120 ? 3.204 9.817 -22.521 1.00 59.66 120 ALA A C 1
ATOM 914 O O . ALA A 1 120 ? 2.240 10.053 -23.244 1.00 59.66 120 ALA A O 1
ATOM 915 N N . GLY A 1 121 ? 3.648 10.686 -21.606 1.00 57.94 121 GLY A N 1
ATOM 916 C CA . GLY A 1 121 ? 3.065 12.015 -21.377 1.00 57.94 121 GLY A CA 1
ATOM 917 C C . GLY A 1 121 ? 2.068 12.110 -20.217 1.00 57.94 121 GLY A C 1
ATOM 918 O O . GLY A 1 121 ? 1.692 13.218 -19.843 1.00 57.94 121 GLY A O 1
ATOM 919 N N . ALA A 1 122 ? 1.672 10.992 -19.601 1.00 68.38 122 ALA A N 1
ATOM 920 C CA . ALA A 1 122 ? 0.896 11.039 -18.365 1.00 68.38 122 ALA A CA 1
ATOM 921 C C . ALA A 1 122 ? 1.786 11.447 -17.170 1.00 68.38 122 ALA A C 1
ATOM 923 O O . ALA A 1 122 ? 2.972 11.109 -17.108 1.00 68.38 122 ALA A O 1
ATOM 924 N N . ALA A 1 123 ? 1.215 12.184 -16.215 1.00 70.56 123 ALA A N 1
ATOM 925 C CA . ALA A 1 123 ? 1.948 12.659 -15.045 1.00 70.56 123 ALA A CA 1
ATOM 926 C C . ALA A 1 123 ? 2.329 11.491 -14.108 1.00 70.56 123 ALA A C 1
ATOM 928 O O . ALA A 1 123 ? 1.505 10.601 -13.876 1.00 70.56 123 ALA A O 1
ATOM 929 N N . PRO A 1 124 ? 3.553 11.477 -13.543 1.00 76.38 124 PRO A N 1
ATOM 930 C CA . PRO A 1 124 ? 3.947 10.478 -12.557 1.00 76.38 124 PRO A CA 1
ATOM 931 C C . PRO A 1 124 ? 3.057 10.568 -11.314 1.00 76.38 124 PRO A C 1
ATOM 933 O O . PRO A 1 124 ? 2.875 11.642 -10.742 1.00 76.38 124 PRO A O 1
ATOM 936 N N . GLN A 1 125 ? 2.526 9.430 -10.874 1.00 77.19 125 GLN A N 1
ATOM 937 C CA . GLN A 1 125 ? 1.716 9.344 -9.665 1.00 77.19 125 GLN A CA 1
ATOM 938 C C . GLN A 1 125 ? 2.627 9.060 -8.480 1.00 77.19 125 GLN A C 1
ATOM 940 O O . GLN A 1 125 ? 3.212 7.985 -8.374 1.00 77.19 125 GLN A O 1
ATOM 945 N N . GLN A 1 126 ? 2.755 10.021 -7.575 1.00 78.56 126 GLN A N 1
ATOM 946 C CA . GLN A 1 126 ? 3.569 9.871 -6.377 1.00 78.56 126 GLN A CA 1
ATOM 947 C C . GLN A 1 126 ? 2.6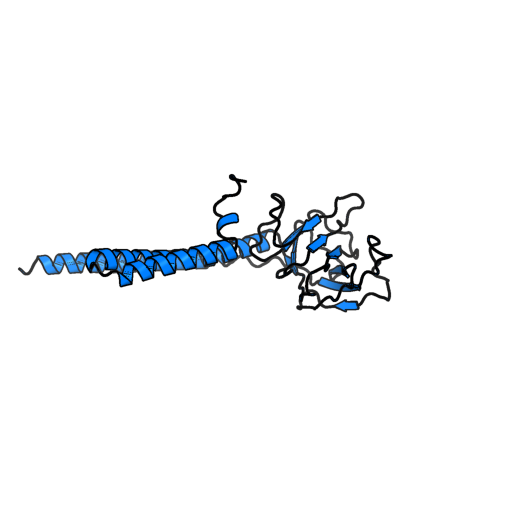86 9.651 -5.152 1.00 78.56 126 GLN A C 1
ATOM 949 O O . GLN A 1 126 ? 1.762 10.422 -4.896 1.00 78.56 126 GLN A O 1
ATOM 954 N N . ARG A 1 127 ? 2.986 8.609 -4.376 1.00 76.44 127 ARG A N 1
ATOM 955 C CA . ARG A 1 127 ? 2.257 8.256 -3.156 1.00 76.44 127 ARG A CA 1
ATOM 956 C C . ARG A 1 127 ? 3.233 7.968 -2.016 1.00 76.44 127 ARG A C 1
ATOM 958 O O . ARG A 1 127 ? 4.316 7.413 -2.217 1.00 76.44 127 ARG A O 1
ATOM 965 N N . TRP A 1 128 ? 2.849 8.357 -0.808 1.00 72.50 128 TRP A N 1
ATOM 966 C CA . TRP A 1 128 ? 3.578 8.083 0.427 1.00 72.50 128 TRP A CA 1
ATOM 967 C C . TRP A 1 128 ? 2.573 8.025 1.592 1.00 72.50 128 TRP A C 1
ATOM 969 O O . TRP A 1 128 ? 1.484 8.574 1.476 1.00 72.50 128 TRP A O 1
ATOM 979 N N . LEU A 1 129 ? 2.924 7.374 2.707 1.00 68.31 129 LEU A N 1
ATOM 980 C CA . LEU A 1 129 ? 1.982 7.063 3.800 1.00 68.31 129 LEU A CA 1
ATOM 981 C C . LEU A 1 129 ? 1.350 8.296 4.490 1.00 68.31 129 LEU A C 1
ATOM 983 O O . LEU A 1 129 ? 0.239 8.229 4.984 1.00 68.31 129 LEU A O 1
ATOM 987 N N . MET A 1 130 ? 2.085 9.405 4.527 1.00 60.91 130 MET A N 1
ATOM 988 C CA . MET A 1 130 ? 1.771 10.676 5.202 1.00 60.91 130 MET A CA 1
ATOM 989 C C . MET A 1 130 ? 1.109 11.767 4.320 1.00 60.91 130 MET A C 1
ATOM 991 O O . MET A 1 130 ? 1.145 12.929 4.712 1.00 60.91 130 MET A O 1
ATOM 995 N N . ARG A 1 131 ? 0.635 11.499 3.091 1.00 62.06 131 ARG A N 1
ATOM 996 C CA . ARG A 1 131 ? -0.077 12.529 2.293 1.00 62.06 131 ARG A CA 1
ATOM 997 C C . ARG A 1 131 ? -1.422 12.011 1.838 1.00 62.06 131 ARG A C 1
ATOM 999 O O . ARG A 1 131 ? -1.4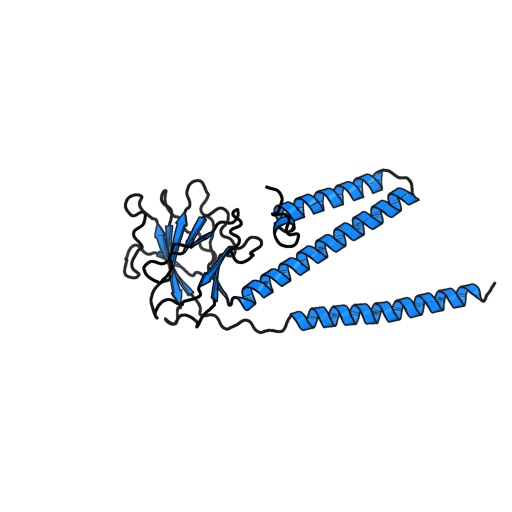82 11.105 1.007 1.00 62.06 131 ARG A O 1
ATOM 1006 N N . ASP A 1 132 ? -2.438 12.712 2.309 1.00 54.66 132 ASP A N 1
ATOM 1007 C CA . ASP A 1 132 ? -3.791 12.700 1.792 1.00 54.66 132 ASP A CA 1
ATOM 1008 C C . ASP A 1 132 ? -3.780 13.452 0.458 1.00 54.66 132 ASP A C 1
ATOM 1010 O O . ASP A 1 132 ? -3.716 14.677 0.377 1.00 54.66 132 ASP A O 1
ATOM 1014 N N . ASP A 1 133 ? -3.684 12.696 -0.631 1.00 60.97 133 ASP A N 1
ATOM 1015 C CA . ASP A 1 133 ? -4.117 13.206 -1.922 1.00 60.97 133 ASP A CA 1
ATOM 1016 C C . ASP A 1 133 ? -5.590 12.803 -2.055 1.00 60.97 133 ASP A C 1
ATOM 1018 O O . ASP A 1 133 ? -5.873 11.605 -1.990 1.00 60.97 133 ASP A O 1
ATOM 1022 N N . PRO A 1 134 ? -6.527 13.745 -2.244 1.00 57.03 1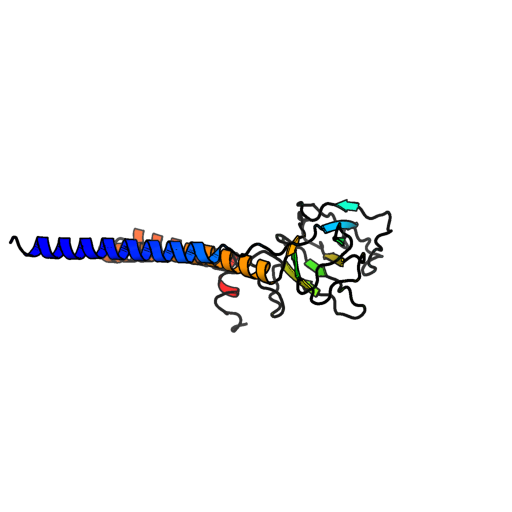34 PRO A N 1
ATOM 1023 C CA . PRO A 1 134 ? -7.953 13.438 -2.340 1.00 57.03 134 PRO A CA 1
ATOM 1024 C C . PRO A 1 134 ? -8.305 12.527 -3.530 1.00 57.03 134 PRO A C 1
ATOM 1026 O O . PRO A 1 134 ? -9.400 11.972 -3.578 1.00 57.03 134 PRO A O 1
ATOM 1029 N N . GLN A 1 135 ? -7.391 12.339 -4.490 1.00 59.28 135 GLN A N 1
ATOM 1030 C CA . GLN A 1 135 ? -7.531 11.362 -5.577 1.00 59.28 135 GLN A CA 1
ATOM 1031 C C . GLN A 1 135 ? -6.852 10.010 -5.281 1.00 59.28 135 GLN A C 1
ATOM 1033 O O . GLN A 1 135 ? -6.813 9.127 -6.145 1.00 59.28 135 GLN A O 1
ATOM 1038 N N . ALA A 1 136 ? -6.245 9.833 -4.106 1.00 65.69 136 ALA A N 1
ATOM 1039 C CA . ALA A 1 136 ? -5.691 8.556 -3.675 1.00 65.69 136 ALA A CA 1
ATOM 1040 C C . ALA A 1 136 ? -6.797 7.608 -3.216 1.00 65.69 136 ALA A C 1
ATOM 1042 O O . ALA A 1 136 ? -7.764 8.001 -2.574 1.00 65.69 136 ALA A O 1
ATOM 1043 N N . LEU A 1 137 ? -6.626 6.325 -3.535 1.00 69.38 137 LEU A N 1
ATOM 1044 C CA . LEU A 1 137 ? -7.461 5.282 -2.960 1.00 69.38 137 LEU A CA 1
ATOM 1045 C C . LEU A 1 137 ? -7.210 5.212 -1.444 1.00 69.38 137 LEU A C 1
ATOM 1047 O O . LEU A 1 137 ? -6.041 5.199 -1.041 1.00 69.38 137 LEU A O 1
ATOM 1051 N N . PRO A 1 138 ? -8.269 5.127 -0.622 1.00 68.88 138 PRO A N 1
ATOM 1052 C CA . PRO A 1 138 ? -8.140 5.041 0.826 1.00 68.88 138 PRO A CA 1
ATOM 1053 C C . PRO A 1 138 ? -7.419 3.752 1.220 1.00 68.88 138 PRO A C 1
ATOM 1055 O O . PRO A 1 138 ? -7.793 2.658 0.795 1.00 68.88 138 PRO A O 1
ATOM 1058 N N . GLY A 1 139 ? -6.378 3.874 2.038 1.00 65.38 139 GLY A N 1
ATOM 1059 C CA . GLY A 1 139 ? -5.507 2.755 2.371 1.00 65.38 139 GLY A CA 1
ATOM 1060 C C . GLY A 1 139 ? -4.879 2.916 3.742 1.00 65.38 139 GLY A C 1
ATOM 1061 O O . GLY A 1 139 ? -3.748 3.373 3.861 1.00 65.38 139 GLY A O 1
ATOM 1062 N N . ASN A 1 140 ? -5.595 2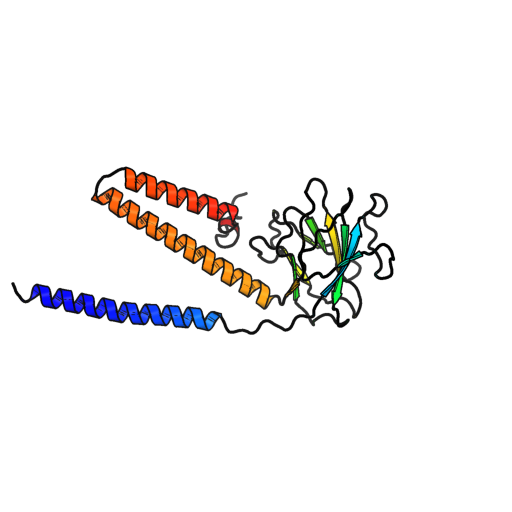.495 4.785 1.00 70.50 140 ASN A N 1
ATOM 1063 C CA . ASN A 1 140 ? -5.139 2.538 6.180 1.00 70.50 140 ASN A CA 1
ATOM 1064 C C . ASN A 1 140 ? -3.807 1.771 6.364 1.00 70.50 140 ASN A C 1
ATOM 1066 O O . ASN A 1 140 ? -3.802 0.548 6.527 1.00 70.50 140 ASN A O 1
ATOM 1070 N N . GLY A 1 141 ? -2.659 2.455 6.275 1.00 70.25 141 GLY A N 1
ATOM 1071 C CA . GLY A 1 141 ? -1.334 1.816 6.322 1.00 70.25 141 GLY A CA 1
ATOM 1072 C C . GLY A 1 141 ? -0.784 1.317 4.974 1.00 70.25 141 GLY A C 1
ATOM 1073 O O . GLY A 1 141 ? 0.314 0.757 4.932 1.00 70.25 141 GLY A O 1
ATOM 1074 N N . ARG A 1 142 ? -1.533 1.471 3.875 1.00 78.12 142 ARG A N 1
ATOM 1075 C CA . ARG A 1 142 ? -1.275 0.816 2.580 1.00 78.12 142 ARG A CA 1
ATOM 1076 C C . ARG A 1 142 ? -1.347 1.827 1.450 1.00 78.12 142 ARG A C 1
ATOM 1078 O O . ARG A 1 142 ? -2.225 2.674 1.432 1.00 78.12 142 ARG A O 1
ATOM 1085 N N . VAL A 1 143 ? -0.487 1.686 0.450 1.00 81.69 143 VAL A N 1
ATOM 1086 C CA . VAL A 1 143 ? -0.508 2.573 -0.719 1.00 81.69 143 VAL A CA 1
ATOM 1087 C C . VAL A 1 143 ? -1.070 1.826 -1.920 1.00 81.69 143 VAL A C 1
ATOM 1089 O O . VAL A 1 143 ? -0.546 0.780 -2.292 1.00 81.69 143 VAL A O 1
ATOM 1092 N N . GLY A 1 144 ? -2.136 2.357 -2.520 1.00 83.44 144 GLY A N 1
ATOM 1093 C CA . GLY A 1 144 ? -2.725 1.852 -3.760 1.00 83.44 144 GLY A CA 1
ATOM 1094 C C . GLY A 1 144 ? -2.543 2.838 -4.915 1.00 83.44 144 GLY A C 1
ATOM 1095 O O . GLY A 1 144 ? -2.838 4.025 -4.777 1.00 83.44 144 GLY A O 1
ATOM 1096 N N . PHE A 1 145 ? -2.084 2.350 -6.066 1.00 83.75 145 PHE A N 1
ATOM 1097 C CA . PHE A 1 145 ? -2.070 3.105 -7.320 1.00 83.75 145 PHE A CA 1
ATOM 1098 C C . PHE A 1 145 ? -3.146 2.562 -8.252 1.00 83.75 145 PHE A C 1
ATOM 1100 O O . PHE A 1 145 ? -3.063 1.402 -8.660 1.00 83.75 145 PHE A O 1
ATOM 1107 N N . ARG A 1 146 ? -4.139 3.387 -8.600 1.00 83.88 146 ARG A N 1
ATOM 1108 C CA . ARG A 1 146 ? -5.144 3.023 -9.604 1.00 83.88 146 ARG A CA 1
ATOM 1109 C C . ARG A 1 146 ? -4.526 3.104 -10.993 1.00 83.88 146 ARG A C 1
ATOM 1111 O O . ARG A 1 146 ? -3.992 4.148 -11.366 1.00 83.88 146 ARG A O 1
ATOM 1118 N N . VAL A 1 147 ? -4.612 2.017 -11.751 1.00 82.62 147 VAL A N 1
ATOM 1119 C CA . VAL A 1 147 ? -4.184 1.963 -13.147 1.00 82.62 147 VAL A CA 1
ATOM 1120 C C . VAL A 1 147 ? -5.408 1.692 -14.010 1.00 82.62 147 VAL A C 1
ATOM 1122 O O . VAL A 1 147 ? -5.922 0.576 -14.069 1.00 82.62 147 VAL A O 1
ATOM 1125 N N . ASP A 1 148 ? -5.877 2.751 -14.668 1.00 79.75 148 ASP A N 1
ATOM 1126 C CA . ASP A 1 148 ? -7.064 2.711 -15.528 1.00 79.75 148 ASP A CA 1
ATOM 1127 C C . ASP A 1 148 ? -6.755 2.077 -16.888 1.00 79.75 148 ASP A C 1
ATOM 1129 O O . ASP A 1 148 ? -7.538 1.291 -17.419 1.00 79.75 148 ASP A O 1
ATOM 1133 N N . VAL A 1 149 ? -5.575 2.387 -17.435 1.00 79.00 149 VAL A N 1
ATOM 1134 C CA . VAL A 1 149 ? -5.106 1.877 -18.725 1.00 79.00 149 VAL A CA 1
ATOM 1135 C C . VAL A 1 149 ? -3.929 0.942 -18.492 1.00 79.00 149 VAL A C 1
ATOM 1137 O O . VAL A 1 149 ? -2.851 1.364 -18.067 1.00 79.00 149 VAL A O 1
ATOM 1140 N N . ALA A 1 150 ? -4.145 -0.341 -18.776 1.00 79.88 150 ALA A N 1
ATOM 1141 C CA . ALA A 1 150 ? -3.103 -1.349 -18.690 1.00 79.88 150 ALA A CA 1
ATOM 1142 C C . ALA A 1 150 ? -1.963 -1.049 -19.689 1.00 79.88 150 ALA A C 1
ATOM 1144 O O . ALA A 1 150 ? -2.235 -0.648 -20.825 1.00 79.88 150 ALA A O 1
ATOM 1145 N N . PRO A 1 151 ? -0.690 -1.264 -19.310 1.00 82.06 151 PRO A N 1
ATOM 1146 C CA . PRO A 1 151 ? 0.415 -1.228 -20.263 1.00 82.06 151 PRO A CA 1
ATOM 1147 C C . PRO A 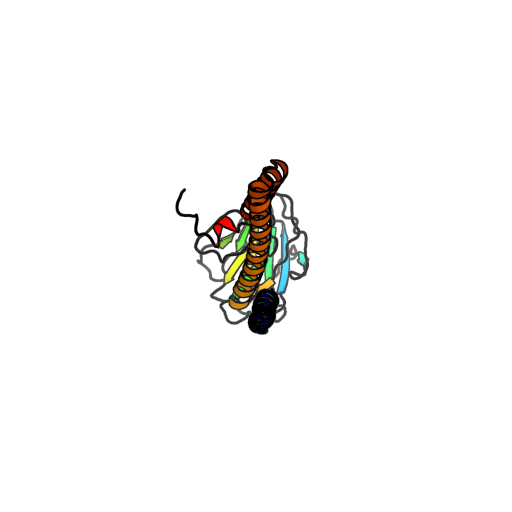1 151 ? 0.215 -2.262 -21.382 1.00 82.06 151 PRO A C 1
ATOM 1149 O O . PRO A 1 151 ? -0.479 -3.265 -21.200 1.00 82.06 151 PRO A O 1
ATOM 1152 N N . ALA A 1 152 ? 0.872 -2.064 -22.529 1.00 80.88 152 ALA A N 1
ATOM 1153 C CA . ALA A 1 152 ? 0.858 -3.076 -23.585 1.00 80.88 152 ALA A CA 1
ATOM 1154 C C . ALA A 1 152 ? 1.450 -4.408 -23.080 1.00 80.88 152 ALA A C 1
ATOM 1156 O O . ALA A 1 152 ? 2.281 -4.430 -22.165 1.00 80.88 152 ALA A O 1
ATOM 1157 N N . ALA A 1 153 ? 1.034 -5.527 -23.680 1.00 78.50 153 ALA A N 1
ATOM 1158 C CA . ALA A 1 153 ? 1.499 -6.856 -23.287 1.00 78.50 153 ALA A CA 1
ATOM 1159 C C . ALA A 1 153 ? 3.040 -6.922 -23.255 1.00 78.50 153 ALA A C 1
ATOM 1161 O O . ALA A 1 153 ? 3.723 -6.487 -24.182 1.00 78.50 153 ALA A O 1
ATOM 1162 N N . GLY A 1 154 ? 3.592 -7.425 -22.149 1.00 73.56 154 GLY A N 1
ATOM 1163 C CA . GLY A 1 154 ? 5.036 -7.524 -21.923 1.00 73.56 154 GLY A CA 1
ATOM 1164 C C . GLY A 1 154 ? 5.764 -6.220 -21.566 1.00 73.56 154 GLY A C 1
ATOM 1165 O O . GLY A 1 154 ? 6.956 -6.288 -21.240 1.00 73.56 154 GLY A O 1
ATOM 1166 N N . GLN A 1 155 ? 5.098 -5.057 -21.574 1.00 84.38 155 GLN A N 1
ATOM 1167 C CA . GLN A 1 155 ? 5.702 -3.814 -21.091 1.00 84.38 155 GLN A CA 1
ATOM 1168 C C . GLN A 1 155 ? 5.740 -3.783 -19.556 1.00 84.38 155 GLN A C 1
ATOM 1170 O O . GLN A 1 155 ? 4.722 -4.060 -18.914 1.00 84.38 155 GLN A O 1
ATOM 1175 N N . PRO A 1 156 ? 6.894 -3.438 -18.953 1.00 86.94 156 PRO A N 1
ATOM 1176 C CA . PRO A 1 156 ? 7.015 -3.355 -17.510 1.00 86.94 156 PRO A CA 1
ATOM 1177 C C . PRO A 1 156 ? 6.397 -2.063 -16.972 1.00 86.94 156 PRO A C 1
ATOM 1179 O O . PRO A 1 156 ? 6.608 -0.975 -17.512 1.00 86.94 156 PRO A O 1
ATOM 1182 N N . LEU A 1 157 ? 5.714 -2.184 -15.843 1.00 87.88 157 LEU A N 1
ATOM 1183 C CA . LEU A 1 157 ? 5.327 -1.072 -14.995 1.00 87.88 157 LEU A CA 1
ATOM 1184 C C . LEU A 1 157 ? 6.563 -0.563 -14.248 1.00 87.88 157 LEU A C 1
ATOM 1186 O O . LEU A 1 157 ? 7.325 -1.359 -13.697 1.00 87.88 157 LEU A O 1
ATOM 1190 N N . ARG A 1 158 ? 6.779 0.753 -14.244 1.00 89.38 158 ARG A N 1
ATOM 1191 C CA . ARG A 1 158 ? 7.998 1.373 -13.711 1.00 89.38 158 ARG A CA 1
ATOM 1192 C C . ARG A 1 158 ? 7.676 2.159 -12.455 1.00 89.38 158 ARG A C 1
ATOM 1194 O O . ARG A 1 158 ? 6.861 3.076 -12.473 1.00 89.38 158 ARG A O 1
ATOM 1201 N N . LEU A 1 159 ? 8.361 1.817 -11.381 1.00 88.31 159 LEU A N 1
ATOM 1202 C CA . LEU A 1 159 ? 8.229 2.436 -10.076 1.00 88.31 159 LEU A CA 1
ATOM 1203 C C . LEU A 1 159 ? 9.585 2.994 -9.668 1.00 88.31 159 LEU A C 1
ATOM 1205 O O . LEU A 1 159 ? 10.615 2.330 -9.793 1.00 88.31 159 LEU A O 1
ATOM 1209 N N . TRP A 1 160 ? 9.579 4.207 -9.148 1.00 87.25 160 TRP A N 1
ATOM 1210 C CA . TRP A 1 160 ? 10.729 4.816 -8.514 1.00 87.25 160 TRP A CA 1
ATOM 1211 C C . TRP A 1 160 ? 10.496 4.871 -7.006 1.00 87.25 160 TRP A C 1
ATOM 1213 O O . TRP A 1 160 ? 9.455 5.324 -6.539 1.00 87.25 160 TRP A O 1
ATOM 1223 N N . LEU A 1 161 ? 11.464 4.367 -6.249 1.00 86.94 161 LEU A N 1
ATOM 1224 C CA . LEU A 1 161 ? 11.468 4.380 -4.795 1.00 86.94 161 LEU A CA 1
ATOM 1225 C C . LEU A 1 161 ? 12.472 5.418 -4.315 1.00 86.94 161 LEU A C 1
ATOM 1227 O O . LEU A 1 161 ? 13.679 5.249 -4.512 1.00 86.94 161 LEU A O 1
ATOM 1231 N N . ASP A 1 162 ? 11.980 6.455 -3.652 1.00 83.94 162 ASP A N 1
ATOM 1232 C CA . ASP A 1 162 ? 12.812 7.445 -2.981 1.00 83.94 162 ASP A CA 1
ATOM 1233 C C . ASP A 1 162 ? 13.060 6.992 -1.533 1.00 83.94 162 ASP A C 1
ATOM 1235 O O . ASP A 1 162 ? 12.134 6.881 -0.724 1.00 83.94 162 ASP A O 1
ATOM 1239 N N . GLN A 1 163 ? 14.322 6.669 -1.237 1.00 77.94 163 GLN A N 1
ATOM 1240 C CA . GLN A 1 163 ? 14.787 6.155 0.060 1.00 77.94 163 GLN A CA 1
ATOM 1241 C C . GLN A 1 163 ? 15.631 7.188 0.825 1.00 77.94 163 GLN A C 1
ATOM 1243 O O . GLN A 1 163 ? 16.315 6.854 1.791 1.00 77.94 163 GLN A O 1
ATOM 1248 N N . ARG A 1 164 ? 15.624 8.455 0.396 1.00 74.00 164 ARG A N 1
ATOM 1249 C CA . ARG A 1 164 ? 16.444 9.501 1.014 1.00 74.00 164 ARG A CA 1
ATOM 1250 C C . ARG A 1 164 ? 16.005 9.780 2.445 1.00 74.00 164 ARG A C 1
ATOM 1252 O O . ARG A 1 164 ? 14.851 10.112 2.690 1.00 74.00 164 ARG A O 1
ATOM 1259 N N . GLY A 1 165 ? 16.949 9.668 3.378 1.00 69.75 165 GLY A N 1
ATOM 1260 C CA . GLY A 1 165 ? 16.716 9.957 4.795 1.00 69.75 165 GLY A CA 1
ATOM 1261 C C . GLY A 1 165 ? 15.824 8.943 5.518 1.00 69.75 165 GLY A C 1
ATOM 1262 O O . GLY A 1 165 ? 15.453 9.186 6.661 1.00 69.75 165 GLY A O 1
ATOM 1263 N N . VAL A 1 166 ? 15.491 7.809 4.890 1.00 74.44 166 VAL A N 1
ATOM 1264 C CA . VAL A 1 166 ? 14.660 6.753 5.487 1.00 74.44 166 VAL A CA 1
ATOM 1265 C C . VAL A 1 166 ? 15.341 5.394 5.358 1.00 74.44 166 VAL A C 1
ATOM 1267 O O . VAL A 1 166 ? 16.012 5.104 4.370 1.00 74.44 166 VAL A O 1
ATOM 1270 N N . MET A 1 167 ? 15.178 4.527 6.360 1.00 73.19 167 MET A N 1
ATOM 1271 C CA . MET A 1 167 ? 15.751 3.184 6.289 1.00 73.19 167 MET A CA 1
ATOM 1272 C C . MET A 1 167 ? 15.107 2.355 5.161 1.00 73.19 167 MET A C 1
ATOM 1274 O O . MET A 1 167 ? 13.887 2.405 4.969 1.00 73.19 167 MET A O 1
ATOM 1278 N N . PRO A 1 168 ? 15.894 1.539 4.431 1.00 73.94 168 PRO A N 1
ATOM 1279 C CA . PRO A 1 168 ? 15.353 0.615 3.447 1.00 73.94 168 PRO A CA 1
ATOM 1280 C C . PRO A 1 168 ? 14.427 -0.404 4.128 1.00 73.94 168 PRO A C 1
ATOM 1282 O O . PRO A 1 168 ? 14.888 -1.226 4.925 1.00 73.94 168 PRO A O 1
ATOM 1285 N N . ALA A 1 169 ? 13.134 -0.355 3.814 1.00 75.38 169 ALA A N 1
ATOM 1286 C CA . ALA A 1 169 ? 12.121 -1.280 4.300 1.00 75.38 169 ALA A CA 1
ATOM 1287 C C . ALA A 1 169 ? 11.972 -2.482 3.357 1.00 75.38 169 ALA A C 1
ATOM 1289 O O . ALA A 1 169 ? 12.375 -2.448 2.190 1.00 75.38 169 ALA A O 1
ATOM 1290 N N . SER A 1 170 ? 11.402 -3.566 3.878 1.00 83.19 170 SER A N 1
ATOM 1291 C CA . SER A 1 170 ? 10.991 -4.701 3.056 1.00 83.19 170 SER A CA 1
ATOM 1292 C C . SER A 1 170 ? 9.672 -4.367 2.376 1.00 83.19 170 SER A C 1
ATOM 1294 O O . SER A 1 170 ? 8.667 -4.158 3.049 1.00 83.19 170 SER A O 1
ATOM 1296 N N . LEU A 1 171 ? 9.686 -4.325 1.048 1.00 84.56 171 LEU A N 1
ATOM 1297 C CA . LEU A 1 171 ? 8.526 -3.985 0.236 1.00 84.56 171 LEU A CA 1
ATOM 1298 C C . LEU A 1 171 ? 7.912 -5.243 -0.371 1.00 84.56 171 LEU A C 1
ATOM 1300 O O . LEU A 1 171 ? 8.599 -6.234 -0.626 1.00 84.56 171 LEU A O 1
ATOM 1304 N N . ARG A 1 172 ? 6.605 -5.177 -0.606 1.00 88.50 172 ARG A N 1
ATOM 1305 C CA . ARG A 1 172 ? 5.813 -6.190 -1.303 1.00 88.50 172 ARG A CA 1
ATOM 1306 C C . ARG A 1 172 ? 4.903 -5.474 -2.286 1.00 88.50 172 ARG A C 1
ATOM 1308 O O . ARG A 1 172 ? 4.359 -4.427 -1.941 1.00 88.50 172 ARG A O 1
ATOM 1315 N N . PHE A 1 173 ? 4.717 -6.055 -3.462 1.00 88.62 173 PHE A N 1
ATOM 1316 C CA . PHE A 1 173 ? 3.853 -5.511 -4.502 1.00 88.62 173 PHE A CA 1
ATOM 1317 C C . PHE A 1 173 ? 2.829 -6.561 -4.900 1.00 88.62 173 PHE A C 1
ATOM 1319 O O . PHE A 1 173 ? 3.171 -7.720 -5.142 1.00 88.62 173 PHE A O 1
ATOM 1326 N N . GLN A 1 174 ? 1.564 -6.165 -4.944 1.00 88.25 174 GLN A N 1
ATOM 1327 C CA . GLN A 1 174 ? 0.472 -7.049 -5.329 1.00 88.25 174 GLN A CA 1
ATOM 1328 C C . GLN A 1 174 ? -0.464 -6.318 -6.278 1.00 88.25 174 GLN A C 1
ATOM 1330 O O . GLN A 1 174 ? -0.698 -5.120 -6.135 1.00 88.25 174 GLN A O 1
ATOM 1335 N N . LEU A 1 175 ? -0.998 -7.053 -7.247 1.00 88.44 175 LEU A N 1
ATOM 1336 C CA . LEU A 1 175 ? -2.087 -6.569 -8.078 1.00 88.44 175 LEU A CA 1
ATOM 1337 C C . LEU A 1 175 ? -3.409 -6.984 -7.439 1.00 88.44 175 LEU A C 1
ATOM 1339 O O . LEU A 1 175 ? -3.573 -8.142 -7.045 1.00 88.44 175 LEU A O 1
ATOM 1343 N N . ARG A 1 176 ? -4.346 -6.045 -7.339 1.00 87.06 176 ARG A N 1
ATOM 1344 C CA . ARG A 1 176 ? -5.709 -6.303 -6.867 1.00 87.06 176 ARG A CA 1
ATOM 1345 C C . ARG A 1 176 ? -6.721 -5.643 -7.781 1.00 87.06 176 ARG A C 1
ATOM 1347 O O . ARG A 1 176 ? -6.429 -4.633 -8.416 1.00 87.06 176 ARG A O 1
ATOM 1354 N N . SER A 1 177 ? -7.929 -6.194 -7.818 1.00 86.69 177 SER A N 1
ATOM 1355 C CA . SER A 1 177 ? -9.051 -5.457 -8.391 1.00 86.69 177 SER A CA 1
ATOM 1356 C C . SER A 1 177 ? -9.379 -4.283 -7.475 1.00 86.69 177 SER A C 1
ATOM 1358 O O . SER A 1 177 ? -9.182 -4.357 -6.257 1.00 86.69 177 SER A O 1
ATOM 1360 N N . GLU A 1 178 ? -9.896 -3.202 -8.048 1.00 84.69 178 GLU A N 1
ATOM 1361 C CA . GLU A 1 178 ? -10.359 -2.057 -7.262 1.00 84.69 178 GLU A CA 1
ATOM 1362 C C . GLU A 1 178 ? -11.439 -2.479 -6.251 1.00 84.69 178 GLU A C 1
ATOM 1364 O O . GLU A 1 178 ? -11.377 -2.114 -5.076 1.00 84.69 178 GLU A O 1
ATOM 1369 N N . SER A 1 179 ? -12.357 -3.362 -6.657 1.00 82.12 179 SER A N 1
ATOM 1370 C CA . SER A 1 179 ? -13.387 -3.916 -5.775 1.00 82.12 179 SER A CA 1
ATOM 1371 C C . SER A 1 179 ? -12.823 -4.715 -4.598 1.00 82.12 179 SER A C 1
ATOM 1373 O O . SER A 1 179 ? -13.341 -4.612 -3.484 1.00 82.12 179 SER A O 1
ATOM 1375 N N . ASP A 1 180 ? -11.768 -5.507 -4.809 1.00 84.19 180 ASP A N 1
ATOM 1376 C CA . ASP A 1 180 ? -11.154 -6.294 -3.733 1.00 84.19 180 ASP A CA 1
ATOM 1377 C C . ASP A 1 180 ? -10.375 -5.404 -2.767 1.00 84.19 180 ASP A C 1
ATOM 1379 O O . ASP A 1 180 ? -10.406 -5.635 -1.556 1.00 84.19 180 ASP A O 1
ATOM 1383 N N . TYR A 1 181 ? -9.720 -4.366 -3.292 1.00 81.75 181 TYR A N 1
ATOM 1384 C CA . TYR A 1 181 ? -9.015 -3.374 -2.490 1.00 81.75 181 TYR A CA 1
ATOM 1385 C C . TYR A 1 181 ? -9.980 -2.631 -1.552 1.00 81.75 181 TYR A C 1
ATOM 1387 O O . TYR A 1 181 ? -9.781 -2.629 -0.334 1.00 81.75 181 TYR A O 1
ATOM 1395 N N . LEU A 1 182 ? -11.089 -2.107 -2.087 1.00 81.94 182 LEU A N 1
ATOM 1396 C CA . LEU A 1 182 ? -12.116 -1.417 -1.296 1.00 81.94 182 LEU A CA 1
ATOM 1397 C C . LEU A 1 182 ? -12.811 -2.347 -0.294 1.00 81.94 182 LEU A C 1
ATOM 1399 O O . LEU A 1 182 ? -13.110 -1.947 0.834 1.00 81.94 182 LEU A O 1
ATOM 1403 N N . ARG A 1 183 ? -13.040 -3.616 -0.658 1.00 82.56 183 ARG A N 1
ATOM 1404 C CA . ARG A 1 183 ? -13.606 -4.616 0.260 1.00 82.56 183 ARG A CA 1
ATOM 1405 C C . ARG A 1 183 ? -12.667 -4.899 1.429 1.00 82.56 183 ARG A C 1
ATOM 1407 O O . ARG A 1 183 ? -13.126 -5.047 2.563 1.00 82.56 183 ARG A O 1
ATOM 1414 N N . GLN A 1 184 ? -11.367 -5.006 1.169 1.00 81.00 184 GLN A N 1
ATOM 1415 C CA . GLN A 1 184 ? -10.372 -5.233 2.212 1.00 81.00 184 GLN A CA 1
ATOM 1416 C C . GLN A 1 184 ? -10.250 -4.026 3.146 1.00 81.00 184 GLN A C 1
ATOM 1418 O O . GLN A 1 184 ? -10.115 -4.211 4.358 1.00 81.00 184 GLN A O 1
ATOM 1423 N N . ASP A 1 185 ? -10.342 -2.812 2.608 1.00 78.25 185 ASP A N 1
ATOM 1424 C CA . ASP A 1 185 ? -10.397 -1.594 3.414 1.00 78.25 185 ASP A CA 1
ATOM 1425 C C . ASP A 1 185 ? -11.657 -1.532 4.285 1.00 78.25 185 ASP A C 1
ATOM 1427 O O . ASP A 1 185 ? -11.562 -1.402 5.504 1.00 78.25 185 ASP A O 1
ATOM 1431 N N . SER A 1 186 ? -12.820 -1.818 3.699 1.00 78.81 186 SER A N 1
ATOM 1432 C CA . SER A 1 186 ? -14.094 -1.901 4.425 1.00 78.81 186 SER A CA 1
ATOM 1433 C C . SER A 1 186 ? -14.046 -2.913 5.576 1.00 78.81 186 SER A C 1
ATOM 1435 O O . SER A 1 186 ? -14.518 -2.638 6.676 1.00 78.81 186 SER A O 1
ATOM 1437 N N . ARG A 1 187 ? -13.449 -4.094 5.357 1.00 81.06 187 ARG A N 1
ATOM 1438 C CA . ARG A 1 187 ? -13.285 -5.111 6.412 1.00 81.06 187 ARG A CA 1
ATOM 1439 C C . ARG A 1 187 ? -12.408 -4.613 7.554 1.00 81.06 187 ARG A C 1
ATOM 1441 O O . ARG A 1 187 ? -12.719 -4.884 8.711 1.00 81.06 187 ARG A O 1
ATOM 1448 N N . TRP A 1 188 ? -11.329 -3.904 7.234 1.00 78.75 188 TRP A N 1
ATOM 1449 C CA . TRP A 1 188 ? -10.464 -3.312 8.247 1.00 78.75 188 TRP A CA 1
ATOM 1450 C C . TRP A 1 188 ? -11.218 -2.258 9.064 1.00 78.75 188 TRP A C 1
ATOM 1452 O O . TRP A 1 188 ? -11.190 -2.324 10.293 1.00 78.75 188 TRP A O 1
ATOM 1462 N N . LEU A 1 189 ? -11.973 -1.376 8.399 1.00 78.56 189 LEU A N 1
ATOM 1463 C CA . LEU A 1 189 ? -12.802 -0.369 9.061 1.00 78.56 189 LEU A CA 1
ATOM 1464 C C . LEU A 1 189 ? -13.814 -1.012 10.008 1.00 78.56 189 LEU A C 1
ATOM 1466 O O . LEU A 1 189 ? -13.888 -0.610 11.160 1.00 78.56 189 LEU A O 1
ATOM 1470 N N . VAL A 1 190 ? -14.517 -2.065 9.582 1.00 80.69 190 VAL A N 1
ATOM 1471 C CA . VAL A 1 190 ? -15.472 -2.785 10.445 1.00 80.69 190 VAL A CA 1
ATOM 1472 C C . VAL A 1 190 ? -14.797 -3.333 11.705 1.00 80.69 190 VAL A C 1
ATOM 1474 O O . VAL A 1 190 ? -15.347 -3.208 12.800 1.00 80.69 190 VAL A O 1
ATOM 1477 N N . VAL A 1 191 ? -13.605 -3.923 11.578 1.00 79.81 191 VAL A N 1
ATOM 1478 C CA . VAL A 1 191 ? -12.853 -4.455 12.727 1.00 79.81 191 VAL A CA 1
ATOM 1479 C C . VAL A 1 191 ? -12.400 -3.327 13.658 1.00 79.81 191 VAL A C 1
ATOM 1481 O O . VAL A 1 191 ? -12.549 -3.442 14.878 1.00 79.81 191 VAL A O 1
ATOM 1484 N N . ALA A 1 192 ? -11.896 -2.224 13.102 1.00 79.50 192 ALA A N 1
ATOM 1485 C CA . ALA A 1 192 ? -11.508 -1.046 13.871 1.00 79.50 192 ALA A CA 1
ATOM 1486 C C . ALA A 1 192 ? -12.713 -0.437 14.611 1.00 79.50 192 ALA A C 1
ATOM 1488 O O . ALA A 1 192 ? -12.668 -0.280 15.832 1.00 79.50 192 ALA A O 1
ATOM 1489 N N . SER A 1 193 ? -13.828 -0.195 13.914 1.00 76.69 193 SER A N 1
ATOM 1490 C CA . SER A 1 193 ? -15.076 0.318 14.491 1.00 76.69 193 SER A CA 1
ATOM 1491 C C . SER A 1 193 ? -15.608 -0.577 15.608 1.00 76.69 193 SER A C 1
ATOM 1493 O O . SER A 1 193 ? -16.022 -0.070 16.650 1.00 76.69 193 SER A O 1
ATOM 1495 N N . LEU A 1 194 ? -15.580 -1.903 15.429 1.00 82.69 194 LEU A N 1
ATOM 1496 C CA . LEU A 1 194 ? -16.021 -2.849 16.455 1.00 82.69 194 LEU A CA 1
ATOM 1497 C C . LEU A 1 194 ? -15.145 -2.755 17.709 1.00 82.69 194 LEU A C 1
ATOM 1499 O O . LEU A 1 194 ? -15.656 -2.754 18.828 1.00 82.69 194 LEU A O 1
ATOM 1503 N N . SER A 1 195 ? -13.833 -2.629 17.521 1.00 80.00 195 SER A N 1
ATOM 1504 C CA . SER A 1 195 ? -12.869 -2.505 18.617 1.00 80.00 195 SER A CA 1
ATOM 1505 C C . SER A 1 195 ? -13.092 -1.202 19.395 1.00 80.00 195 SER A C 1
ATOM 1507 O O . SER A 1 195 ? -13.155 -1.217 20.626 1.00 80.00 195 SER A O 1
ATOM 1509 N N . PHE A 1 196 ? -13.330 -0.091 18.689 1.00 80.19 196 PHE A N 1
ATOM 1510 C CA . PHE A 1 196 ? -13.720 1.184 19.295 1.00 80.19 196 PHE A CA 1
ATOM 1511 C C . PHE A 1 196 ? -15.056 1.116 20.027 1.00 80.19 196 PHE A C 1
ATOM 1513 O O . PHE A 1 196 ? -15.159 1.617 21.146 1.00 80.19 196 PHE A O 1
ATOM 1520 N N . ALA A 1 197 ? -16.063 0.464 19.447 1.00 81.94 197 ALA A N 1
ATOM 1521 C CA . ALA A 1 197 ? -17.364 0.299 20.086 1.00 81.94 197 ALA A CA 1
ATOM 1522 C C . ALA A 1 197 ? -17.254 -0.487 21.403 1.00 81.94 197 ALA A C 1
ATOM 1524 O O . ALA A 1 197 ? -17.899 -0.129 22.392 1.00 81.94 197 ALA A O 1
ATOM 1525 N N . ILE A 1 198 ? -16.405 -1.520 21.449 1.00 83.00 198 ILE A N 1
ATOM 1526 C CA . ILE A 1 198 ? -16.134 -2.291 22.670 1.00 83.00 198 ILE A CA 1
ATOM 1527 C C . ILE A 1 198 ? -15.436 -1.414 23.717 1.00 83.00 198 ILE A C 1
ATOM 1529 O O . ILE A 1 198 ? -15.887 -1.369 24.862 1.00 83.00 198 ILE A O 1
ATOM 1533 N N . MET A 1 199 ? -14.388 -0.674 23.337 1.00 83.50 199 MET A N 1
ATOM 1534 C CA . MET A 1 199 ? -13.694 0.247 24.251 1.00 83.50 199 MET A CA 1
ATOM 1535 C C . MET A 1 199 ? -14.633 1.323 24.809 1.00 83.50 199 MET A C 1
ATOM 1537 O O . MET A 1 199 ? -14.657 1.551 26.019 1.00 83.50 199 MET A O 1
ATOM 1541 N N . LEU A 1 200 ? -15.467 1.922 23.956 1.00 81.50 200 LEU A N 1
ATOM 1542 C CA . LEU A 1 200 ? -16.462 2.915 24.359 1.00 81.50 200 LEU A CA 1
ATOM 1543 C C . LEU A 1 200 ? -17.507 2.317 25.310 1.00 81.50 200 LEU A C 1
ATOM 1545 O O . LEU A 1 200 ? -17.870 2.944 26.303 1.00 81.50 200 LEU A O 1
ATOM 1549 N N . SER A 1 201 ? -17.949 1.085 25.051 1.00 83.69 201 SER A N 1
ATOM 1550 C CA . SER A 1 201 ? -18.884 0.371 25.929 1.00 83.69 201 SER A CA 1
ATOM 1551 C C . SER A 1 201 ? -18.272 0.102 27.307 1.00 83.69 201 SER A C 1
ATOM 1553 O O . SER A 1 201 ? -18.939 0.303 28.323 1.00 83.69 201 SER A O 1
ATOM 1555 N N . MET A 1 202 ? -16.996 -0.299 27.365 1.00 83.56 202 MET A N 1
ATOM 1556 C CA . MET A 1 202 ? -16.275 -0.482 28.632 1.00 83.56 202 MET A CA 1
ATOM 1557 C C . MET A 1 202 ? -16.122 0.838 29.395 1.00 83.56 202 MET A C 1
ATOM 1559 O O . MET A 1 202 ? -16.364 0.875 30.602 1.00 83.56 202 MET A O 1
ATOM 1563 N N . ALA A 1 203 ? -15.789 1.931 28.703 1.00 82.06 203 ALA A N 1
ATOM 1564 C CA . ALA A 1 203 ? -15.691 3.257 29.309 1.00 82.06 203 ALA A CA 1
ATOM 1565 C C . ALA A 1 203 ? -17.046 3.747 29.852 1.00 82.06 203 ALA A C 1
ATOM 1567 O O . ALA A 1 203 ? -17.114 4.256 30.971 1.00 82.06 203 ALA A O 1
ATOM 1568 N N . ALA A 1 204 ? -18.137 3.535 29.109 1.00 79.69 204 ALA A N 1
ATOM 1569 C CA . ALA A 1 204 ? -19.489 3.868 29.557 1.00 79.69 204 ALA A CA 1
ATOM 1570 C C . ALA A 1 204 ? -19.892 3.065 30.805 1.00 79.69 204 ALA A C 1
ATOM 1572 O O . ALA A 1 204 ? -20.420 3.633 31.762 1.00 79.69 204 ALA A O 1
ATOM 1573 N N . MET A 1 205 ? -19.591 1.763 30.835 1.00 81.75 205 MET A N 1
ATOM 1574 C CA . MET A 1 205 ? -19.827 0.916 32.009 1.00 81.75 205 MET A CA 1
ATOM 1575 C C . MET A 1 205 ? -19.043 1.418 33.232 1.00 81.75 205 MET A C 1
ATOM 1577 O O . MET A 1 205 ? -19.599 1.529 34.326 1.00 81.75 205 MET A O 1
ATOM 1581 N N . ALA A 1 206 ? -17.769 1.776 33.043 1.00 83.50 206 ALA A N 1
ATOM 1582 C CA . ALA A 1 206 ? -16.928 2.332 34.099 1.00 83.50 206 ALA A CA 1
ATOM 1583 C C . ALA A 1 206 ? -17.458 3.680 34.617 1.00 83.50 206 ALA A C 1
ATOM 1585 O O . ALA A 1 206 ? -17.487 3.892 35.827 1.00 83.50 206 ALA A O 1
ATOM 1586 N N . LEU A 1 207 ? -17.963 4.558 33.742 1.00 77.75 207 LEU A N 1
ATOM 1587 C CA . LEU A 1 207 ? -18.604 5.818 34.142 1.00 77.75 207 LEU A CA 1
ATOM 1588 C C . LEU A 1 207 ? -19.865 5.591 34.984 1.00 77.75 207 LEU A C 1
ATOM 1590 O O . LEU A 1 207 ? -20.061 6.272 35.992 1.00 77.75 207 LEU A O 1
ATOM 1594 N N . VAL A 1 208 ? -20.698 4.611 34.621 1.00 81.19 208 VAL A N 1
ATOM 1595 C CA . VAL A 1 208 ? -21.880 4.242 35.419 1.00 81.19 208 VAL A CA 1
ATOM 1596 C C . VAL A 1 208 ? -21.468 3.757 36.812 1.00 81.19 208 VAL A C 1
ATOM 1598 O O . VAL A 1 208 ? -22.101 4.129 37.803 1.00 81.19 208 VAL A O 1
ATOM 1601 N N . PHE A 1 209 ? -20.395 2.968 36.920 1.00 77.50 209 PHE A N 1
ATOM 1602 C CA . PHE A 1 209 ? -19.857 2.546 38.215 1.00 77.50 209 PHE A CA 1
ATOM 1603 C C . PHE A 1 209 ? -19.249 3.696 39.011 1.00 77.50 209 PHE A C 1
ATOM 1605 O O . PHE A 1 209 ? -19.554 3.808 40.195 1.00 77.50 209 PHE A O 1
ATOM 1612 N N . ALA A 1 210 ? -18.490 4.589 38.377 1.00 80.25 210 ALA A N 1
ATOM 1613 C CA . ALA A 1 210 ? -17.973 5.793 39.021 1.00 80.25 210 ALA A CA 1
ATOM 1614 C C . ALA A 1 210 ? -19.114 6.640 39.602 1.00 80.25 210 ALA A C 1
ATOM 1616 O O . ALA A 1 210 ? -19.055 7.056 40.757 1.00 80.25 210 ALA A O 1
ATOM 1617 N N . TRP A 1 211 ? -20.194 6.830 38.838 1.00 80.50 211 TRP A N 1
ATOM 1618 C CA . TRP A 1 211 ? -21.369 7.572 39.292 1.00 80.50 211 TRP A CA 1
ATOM 1619 C C . TRP A 1 211 ? -22.083 6.877 40.458 1.00 80.50 211 TRP A C 1
ATOM 1621 O O . TRP A 1 211 ? -22.461 7.526 41.434 1.00 80.50 211 TRP A O 1
ATOM 1631 N N . ARG A 1 212 ? -22.285 5.555 40.370 1.00 82.19 212 ARG A N 1
ATOM 1632 C CA . ARG A 1 212 ? -23.070 4.795 41.357 1.00 82.19 212 ARG A CA 1
ATOM 1633 C C . ARG A 1 212 ? -22.308 4.522 42.655 1.00 82.19 212 ARG A C 1
ATOM 1635 O O . ARG A 1 212 ? -22.913 4.585 43.720 1.00 82.19 212 ARG A O 1
ATOM 1642 N N . LEU A 1 213 ? -21.020 4.197 42.563 1.00 84.94 213 LEU A N 1
ATOM 1643 C CA . LEU A 1 213 ? -20.150 3.896 43.707 1.00 84.94 213 LEU A CA 1
ATOM 1644 C C . LEU A 1 213 ? -19.489 5.158 44.276 1.00 84.94 213 LEU A C 1
ATOM 1646 O O . LEU A 1 213 ? -18.976 5.116 45.388 1.00 84.94 213 LEU A O 1
ATOM 1650 N N . ARG A 1 214 ? -19.515 6.278 43.533 1.00 83.56 214 ARG A N 1
ATOM 1651 C CA . ARG A 1 214 ? -18.794 7.524 43.853 1.00 83.56 214 ARG A CA 1
ATOM 1652 C C . ARG A 1 214 ? -17.294 7.314 44.094 1.00 83.56 214 ARG A C 1
ATOM 1654 O O . ARG A 1 214 ? -16.660 8.085 44.807 1.00 83.56 214 ARG A O 1
ATOM 1661 N N . GLU A 1 215 ? -16.718 6.296 43.463 1.00 85.12 215 GLU A N 1
ATOM 1662 C CA . GLU A 1 215 ? -15.290 6.000 43.538 1.00 85.12 215 GLU A CA 1
ATOM 1663 C C . GLU A 1 215 ? -14.542 6.591 42.341 1.00 85.12 215 GLU A C 1
ATOM 1665 O O . GLU A 1 215 ? -14.836 6.294 41.179 1.00 85.12 215 GLU A O 1
ATOM 1670 N N . ALA A 1 216 ? -13.524 7.401 42.637 1.00 82.56 216 ALA A N 1
ATOM 1671 C CA . ALA A 1 216 ? -12.710 8.078 41.631 1.00 82.56 216 ALA A CA 1
ATOM 1672 C C . ALA A 1 216 ? -11.894 7.106 40.758 1.00 82.56 216 ALA A C 1
ATOM 1674 O O . ALA A 1 216 ? -11.603 7.413 39.604 1.00 82.56 216 ALA A O 1
ATOM 1675 N N . THR A 1 217 ? -11.576 5.908 41.260 1.00 86.25 217 THR A N 1
ATOM 1676 C CA . THR A 1 217 ? -10.812 4.883 40.528 1.00 86.25 217 THR A CA 1
ATOM 1677 C C . THR A 1 217 ? -11.464 4.511 39.194 1.00 86.25 217 THR A C 1
ATOM 1679 O O . THR A 1 217 ? -10.782 4.422 38.172 1.00 86.25 217 THR A O 1
ATOM 1682 N N . PHE A 1 218 ? -12.792 4.364 39.164 1.00 77.81 218 PHE A N 1
ATOM 1683 C CA . PHE A 1 218 ? -13.518 4.035 37.933 1.00 77.81 218 PHE A CA 1
ATOM 1684 C C . PHE A 1 218 ? -13.549 5.198 36.935 1.00 77.81 218 PHE A C 1
ATOM 1686 O O . PHE A 1 218 ? -13.552 4.966 35.726 1.00 77.81 218 PHE A O 1
ATOM 1693 N N . LEU A 1 219 ? -13.517 6.442 37.425 1.00 81.50 219 LEU A N 1
ATOM 1694 C CA . LEU A 1 219 ? -13.422 7.625 36.573 1.00 81.50 219 LEU A CA 1
ATOM 1695 C C . LEU A 1 219 ? -12.050 7.700 35.892 1.00 81.50 219 LEU A C 1
ATOM 1697 O O . LEU A 1 219 ? -11.986 7.897 34.680 1.00 81.50 219 LEU A O 1
ATOM 1701 N N . TYR A 1 220 ? -10.963 7.474 36.639 1.00 85.75 220 TYR A N 1
ATOM 1702 C CA . TYR A 1 220 ? -9.616 7.417 36.062 1.00 85.75 220 TYR A CA 1
ATOM 1703 C C . TYR A 1 220 ? -9.486 6.303 35.018 1.00 85.75 220 TYR A C 1
ATOM 1705 O O . TYR A 1 220 ? -8.897 6.527 33.963 1.00 85.75 220 TYR A O 1
ATOM 1713 N N . TYR A 1 221 ? -10.090 5.135 35.263 1.00 86.50 221 TYR A N 1
ATOM 1714 C CA . TYR A 1 221 ? -10.109 4.040 34.291 1.00 86.50 221 TYR A CA 1
ATOM 1715 C C . TYR A 1 221 ? -10.852 4.417 33.002 1.00 86.50 221 TYR A C 1
ATOM 1717 O O . TYR A 1 221 ? -10.345 4.183 31.906 1.00 86.50 221 TYR A O 1
ATOM 1725 N N . ALA A 1 222 ? -12.025 5.049 33.114 1.00 80.75 222 ALA A N 1
ATOM 1726 C CA . ALA A 1 222 ? -12.777 5.507 31.948 1.00 80.75 222 ALA A CA 1
ATOM 1727 C C . ALA A 1 222 ? -11.988 6.539 31.125 1.00 80.75 222 ALA A C 1
ATOM 1729 O O . ALA A 1 222 ? -11.903 6.410 29.903 1.00 80.75 222 ALA A O 1
ATOM 1730 N N . ILE A 1 223 ? -11.367 7.523 31.787 1.00 85.06 223 ILE A N 1
ATOM 1731 C CA . ILE A 1 223 ? -10.527 8.536 31.127 1.00 85.06 223 ILE A CA 1
ATOM 1732 C C . ILE A 1 223 ? -9.328 7.878 30.439 1.00 85.06 223 ILE A C 1
ATOM 1734 O O . ILE A 1 223 ? -9.029 8.206 29.293 1.00 85.06 223 ILE A O 1
ATOM 1738 N N . TYR A 1 224 ? -8.671 6.923 31.100 1.00 86.69 224 TYR A N 1
ATOM 1739 C CA . TYR A 1 224 ? -7.540 6.193 30.533 1.00 86.69 224 TYR A CA 1
ATOM 1740 C C . TYR A 1 224 ? -7.927 5.424 29.263 1.00 86.69 224 TYR A C 1
ATOM 1742 O O . TYR A 1 224 ? -7.263 5.564 28.238 1.00 86.69 224 TYR A O 1
ATOM 1750 N N . VAL A 1 225 ? -9.025 4.660 29.296 1.00 84.38 225 VAL A N 1
ATOM 1751 C CA . VAL A 1 225 ? -9.499 3.886 28.134 1.00 84.38 225 VAL A CA 1
ATOM 1752 C C . VAL A 1 225 ? -9.907 4.805 26.980 1.00 84.38 225 VAL A C 1
ATOM 1754 O O . VAL A 1 225 ? -9.584 4.513 25.830 1.00 84.38 225 VAL A O 1
ATOM 1757 N N . LEU A 1 226 ? -10.569 5.930 27.268 1.00 82.94 226 LEU A N 1
ATOM 1758 C CA . LEU A 1 226 ? -10.926 6.921 26.247 1.00 82.94 226 LEU A CA 1
ATOM 1759 C C . LEU A 1 226 ? -9.689 7.587 25.638 1.00 82.94 226 LEU A C 1
ATOM 1761 O O . LEU A 1 226 ? -9.612 7.713 24.418 1.00 82.94 226 LEU A O 1
ATOM 1765 N N . GLY A 1 227 ? -8.713 7.970 26.463 1.00 83.81 227 GLY A N 1
ATOM 1766 C CA . GLY A 1 227 ? -7.452 8.547 25.998 1.00 83.81 227 GLY A CA 1
ATOM 1767 C C . GLY A 1 227 ? -6.664 7.568 25.130 1.00 83.81 227 GLY A C 1
ATOM 1768 O O . GLY A 1 227 ? -6.215 7.928 24.045 1.00 83.81 227 GLY A O 1
ATOM 1769 N N . TYR A 1 228 ? -6.566 6.309 25.558 1.00 84.50 228 TYR A N 1
ATOM 1770 C CA . TYR A 1 228 ? -5.912 5.254 24.786 1.00 84.50 228 TYR A CA 1
ATOM 1771 C C . TYR A 1 228 ? -6.621 4.990 23.452 1.00 84.50 228 TYR A C 1
ATOM 1773 O O . TYR A 1 228 ? -5.970 4.917 22.411 1.00 84.50 228 TYR A O 1
ATOM 1781 N N . GLY A 1 229 ? -7.956 4.921 23.463 1.00 80.62 229 GLY A N 1
ATOM 1782 C CA . GLY A 1 229 ? -8.749 4.820 22.243 1.00 80.62 229 GLY A CA 1
ATOM 1783 C C . GLY A 1 229 ? -8.500 6.003 21.304 1.00 80.62 229 GLY A C 1
ATOM 1784 O O . GLY A 1 229 ? -8.260 5.802 20.119 1.00 80.62 229 GLY A O 1
ATOM 1785 N N . LEU A 1 230 ? -8.478 7.232 21.819 1.00 78.69 230 LEU A N 1
ATOM 1786 C CA . LEU A 1 230 ? -8.219 8.418 21.004 1.00 78.69 230 LEU A CA 1
ATOM 1787 C C . LEU A 1 230 ? -6.831 8.376 20.347 1.00 78.69 230 LEU A C 1
ATOM 1789 O O . LEU A 1 230 ? -6.725 8.608 19.146 1.00 78.69 230 LEU A O 1
ATOM 1793 N N . VAL A 1 231 ? -5.785 8.030 21.104 1.00 79.94 231 VAL A N 1
ATOM 1794 C CA . VAL A 1 231 ? -4.422 7.878 20.561 1.00 79.94 231 VAL A CA 1
ATOM 1795 C C . VAL A 1 231 ? -4.395 6.799 19.481 1.00 79.94 231 VAL A C 1
ATOM 1797 O O . VAL A 1 231 ? -3.895 7.043 18.387 1.00 79.94 231 VAL A O 1
ATOM 1800 N N . MET A 1 232 ? -5.010 5.644 19.738 1.00 76.00 232 MET A N 1
ATOM 1801 C CA . MET A 1 232 ? -5.095 4.565 18.756 1.00 76.00 232 MET A CA 1
ATOM 1802 C C . MET A 1 232 ? -5.862 4.991 17.495 1.00 76.00 232 MET A C 1
ATOM 1804 O O . MET A 1 232 ? -5.485 4.615 16.388 1.00 76.00 232 MET A O 1
ATOM 1808 N N . ALA A 1 233 ? -6.921 5.792 17.628 1.00 69.88 233 ALA A N 1
ATOM 1809 C CA . ALA A 1 233 ? -7.699 6.287 16.493 1.00 69.88 233 ALA A CA 1
ATOM 1810 C C . ALA A 1 233 ? -6.888 7.259 15.624 1.00 69.88 233 ALA A C 1
ATOM 1812 O O . ALA A 1 233 ? -7.005 7.235 14.397 1.00 69.88 233 ALA A O 1
ATOM 1813 N N . LEU A 1 234 ? -6.051 8.085 16.258 1.00 69.69 234 LEU A N 1
ATOM 1814 C CA . LEU A 1 234 ? -5.136 8.998 15.578 1.00 69.69 234 LEU A CA 1
ATOM 1815 C C . LEU A 1 234 ? -4.003 8.235 14.878 1.00 69.69 234 LEU A C 1
ATOM 1817 O O . LEU A 1 234 ? -3.771 8.458 13.693 1.00 69.69 234 LEU A O 1
ATOM 1821 N N . GLU A 1 235 ? -3.346 7.292 15.561 1.00 66.56 235 GLU A N 1
ATOM 1822 C CA . GLU A 1 235 ? -2.244 6.501 14.985 1.00 66.56 235 GLU A CA 1
ATOM 1823 C C . GLU A 1 235 ? -2.688 5.622 13.812 1.00 66.56 235 GLU A C 1
ATOM 1825 O O . GLU A 1 235 ? -1.938 5.415 12.860 1.00 66.56 235 GLU A O 1
ATOM 1830 N N . THR A 1 236 ? -3.913 5.099 13.864 1.00 63.44 236 THR A N 1
ATOM 1831 C CA . THR A 1 236 ? -4.447 4.224 12.811 1.00 63.44 236 THR A CA 1
ATOM 1832 C C . THR A 1 236 ? -5.032 4.987 11.621 1.00 63.44 236 THR A C 1
ATOM 1834 O O . THR A 1 236 ? -5.454 4.349 10.659 1.00 63.44 236 THR A O 1
ATOM 1837 N N . GLY A 1 237 ? -5.080 6.326 11.665 1.00 57.69 237 GLY A N 1
ATOM 1838 C CA . GLY A 1 237 ? -5.726 7.147 10.632 1.00 57.69 237 GLY A CA 1
ATOM 1839 C C . GLY A 1 237 ? -7.257 7.030 10.612 1.00 57.69 237 GLY A C 1
ATOM 1840 O O . GLY A 1 237 ? -7.918 7.627 9.760 1.00 57.69 237 GLY A O 1
ATOM 1841 N N . TYR A 1 238 ? -7.842 6.314 11.580 1.00 60.31 238 TYR A N 1
ATOM 1842 C CA . TYR A 1 238 ? -9.284 6.093 11.703 1.00 60.31 238 TYR A CA 1
ATOM 1843 C C . TYR A 1 238 ? -10.064 7.390 11.970 1.00 60.31 238 TYR A C 1
ATOM 1845 O O . TYR A 1 238 ? -11.265 7.439 11.750 1.00 60.31 238 TYR A O 1
ATOM 1853 N N . VAL A 1 239 ? -9.425 8.465 12.435 1.00 54.00 239 VAL A N 1
ATOM 1854 C CA . VAL A 1 239 ? -10.094 9.774 12.565 1.00 54.00 239 VAL A CA 1
ATOM 1855 C C . VAL A 1 239 ? -10.165 10.522 11.228 1.00 54.00 239 VAL A C 1
ATOM 1857 O O . VAL A 1 239 ? -11.098 11.284 10.999 1.00 54.00 239 VAL A O 1
ATOM 1860 N N . VAL A 1 240 ? -9.216 10.290 10.322 1.00 53.84 240 VAL A N 1
ATOM 1861 C CA . VAL A 1 240 ? -9.069 11.091 9.097 1.00 53.84 240 VAL A CA 1
ATOM 1862 C C . VAL A 1 240 ? -9.968 10.557 7.979 1.00 53.84 240 VAL A C 1
ATOM 1864 O O . VAL A 1 240 ? -10.660 11.323 7.319 1.00 53.84 240 VAL A O 1
ATOM 1867 N N . HIS A 1 241 ? -10.051 9.234 7.816 1.00 51.00 241 HIS A N 1
ATOM 1868 C CA . HIS A 1 241 ? -10.743 8.622 6.673 1.00 51.00 241 HIS A CA 1
ATOM 1869 C C . HIS A 1 241 ? -12.275 8.441 6.818 1.00 51.00 241 HIS A C 1
ATOM 1871 O O . HIS A 1 241 ? -12.993 8.761 5.873 1.00 51.00 241 HIS A O 1
ATOM 1877 N N . PRO A 1 242 ? -12.835 7.948 7.943 1.00 49.47 242 PRO A N 1
ATOM 1878 C CA . PRO A 1 242 ? -14.286 7.783 8.096 1.00 49.47 242 PRO A CA 1
ATOM 1879 C C . PRO A 1 242 ? -15.019 8.967 8.758 1.00 49.47 242 PRO A C 1
ATOM 1881 O O . PRO A 1 242 ? -16.241 9.031 8.639 1.00 49.47 242 PRO A O 1
ATOM 1884 N N . LEU A 1 243 ? -14.336 9.891 9.454 1.00 44.19 243 LEU A N 1
ATOM 1885 C CA . LEU A 1 243 ? -14.984 11.032 10.137 1.00 44.19 243 LEU A CA 1
ATOM 1886 C C . LEU A 1 243 ? -14.895 12.363 9.367 1.00 44.19 243 LEU A C 1
ATOM 1888 O O . LEU A 1 243 ? -15.504 13.339 9.798 1.00 44.19 243 LEU A O 1
ATOM 1892 N N . GLY A 1 244 ? -14.198 12.408 8.223 1.00 44.12 244 GLY A N 1
ATOM 1893 C CA . GLY A 1 244 ? -14.218 13.558 7.307 1.00 44.12 244 GLY A CA 1
ATOM 1894 C C . GLY A 1 244 ? -13.692 14.866 7.907 1.00 44.12 244 GLY A C 1
ATOM 1895 O O . GLY A 1 244 ? -14.087 15.946 7.471 1.00 44.12 244 GLY A O 1
ATOM 1896 N N . LEU A 1 245 ? -12.815 14.795 8.912 1.00 47.44 245 LEU A N 1
ATOM 1897 C CA . LEU A 1 245 ? -12.248 15.962 9.596 1.00 47.44 245 LEU A CA 1
ATOM 1898 C C . LEU A 1 245 ? -11.103 16.624 8.802 1.00 47.44 245 LEU A C 1
ATOM 1900 O O . LEU A 1 245 ? -10.148 17.115 9.392 1.00 47.44 245 LEU A O 1
ATOM 1904 N N . GLU A 1 246 ? -11.209 16.680 7.472 1.00 50.47 246 GLU A N 1
ATOM 1905 C CA . GLU A 1 246 ? -10.308 17.474 6.616 1.00 50.47 246 GLU A CA 1
ATOM 1906 C C . GLU A 1 246 ? -10.809 18.914 6.386 1.00 50.47 246 GLU A C 1
ATOM 1908 O O . GLU A 1 246 ? -10.238 19.665 5.606 1.00 50.47 246 GLU A O 1
ATOM 1913 N N . ALA A 1 247 ? -11.867 19.346 7.079 1.00 42.12 247 ALA A N 1
ATOM 1914 C CA . ALA A 1 247 ? -12.445 20.681 6.894 1.00 42.12 247 ALA A CA 1
ATOM 1915 C C . ALA A 1 247 ? -11.866 21.783 7.807 1.00 42.12 247 ALA A C 1
ATOM 1917 O O . ALA A 1 247 ? -12.415 22.884 7.829 1.00 42.12 247 ALA A O 1
ATOM 1918 N N . ILE A 1 248 ? -10.802 21.533 8.581 1.00 41.03 248 ILE A N 1
ATOM 1919 C CA . ILE A 1 248 ? -10.208 22.566 9.451 1.00 41.03 248 ILE A CA 1
ATOM 1920 C C . ILE A 1 248 ? -8.676 22.486 9.405 1.00 41.03 248 ILE A C 1
ATOM 1922 O O . ILE A 1 248 ? -8.043 21.933 10.304 1.00 41.03 248 ILE A O 1
ATOM 1926 N N . GLY A 1 249 ? -8.093 23.039 8.340 1.00 35.38 249 GLY A N 1
ATOM 1927 C CA . GLY A 1 249 ? -6.650 23.232 8.173 1.00 35.38 249 GLY A CA 1
ATOM 1928 C C . GLY A 1 249 ? -6.338 24.154 7.011 1.00 35.38 249 GLY A C 1
ATOM 1929 O O . GLY A 1 249 ? -6.443 23.674 5.864 1.00 35.38 249 GLY A O 1
#

pLDDT: mean 74.72, std 13.11, range [35.38, 91.25]

Organism: NCBI:txid1195923

Radius of gyration: 25.47 Å; chains: 1; bounding box: 71×38×70 Å

Secondary structure (DSSP, 8-state):
--HHHHHHHHHHHHHHHHHHHHHHHHHHHHHHTT-PPPP-PPPEEEEEEEPPGGGTT-PPPTT-TT-EEE-TTS-EE---BTTBEEEEEEETTS-PPSSPEEEEES--TT-EEEEEPSSTTPPPEEE-TT---TTSPP-TT-EEEEESSPPPTTPPEEEEEE-TTS--PEE--EEEEHHHHHHHHHHHHHHHHHHHHHHHHHHHHHHHHHHHH--HHHHHHHHHHHHHHHHHHHHTTTTTTTT---S--

Foldseek 3Di:
DPPVVVVVVVVVVVVVVVVVVVVVVVVVVVVVLPDDDFDDAFFKKKWKAADDPVCQPPADDPPDPRIDTDRLQDFAQDDHDQAFMKMWMAGPVQDHDQDWKKKKWQALDQKKKWWDALDPPDDIDIDGPPDDDVPFDDHQNMGIDTHGDDHPGNGITMMTINCHPHDRGGIHIDMGHPVVRVSVVVVVLVVLVVVLVVLLVQLVVLVVCCVVVVDCVSVVVSVVSVVVNVVVCVSRCVCVPPVVPPPPD

Sequence (249 aa):
MSSVFAALFARLRRWRSHGRALLWCCLLLACHGAAAAPAPMPTLDGAWRPVAAADRGVPPSRADPALRRFDPARLTKLRGGEAGAWVLLWPAQGQWPSGPWVLEVPSPALQRVTLLPPVAGAAPQQRWLMRDDPQALPGNGRVGFRVDVAPAAGQPLRLWLDQRGVMPASLRFQLRSESDYLRQDSRWLVVASLSFAIMLSMAAMALVFAWRLREATFLYYAIYVLGYGLVMALETGYVVHPLGLEAIG